Protein AF-A0A536CVQ0-F1 (afdb_monomer_lite)

Foldseek 3Di:
DDDDDDDDDDDDDDDDDDDDDDDPDDDPPDDDDDDDDDDDDDDDDDDDDDDDDDDDDDPPDDDDDPPDPPDPPPPPPPPPPVVVVVVVVVVVVVVVVLVVLLVVLVVLLVVLLVVLVVVLVVQLVVCVVVPVLVVCVVLVVVVVCVVVVPPDGPSNVVSVVSSVLSSLVSNLVSCVSSVVVVVNVVSVVVNQLVVLLVVLVVLLSVLQVVLVVQLVVQLVVCVVPDPPSNVVSVVSSCVSNVVSNLVSVCSSVPPNVVSVVVVCVVVVVVCVVVCCCCVVVCVVVVVVVVVVVVVVVVPPPDPPDDPDPDPVVVPPPPDPPPPPDDDDDDDDDD

pLDDT: mean 75.2, std 21.82, range [30.84, 97.75]

Sequence (334 aa):
MRVEGENERSHWCSSHSRRTRTTAQRSCRTRNRVTTVAQSFVFRPNRRHPWSGRCCARSASHQPGMSGIGGIRMAPITDLPAALLTGLAAGIAALLSAIPVILGALIVLVLGWIITGALAGLVRRGLRAIKVDAMAERVGVTGFLRRAQIKTDTSGLVAGVVKWYLRLIVILMAADTVHLTTVSTIVNQVLAFIPSLIVAVLILGAFSWLASRARALVTGALEPSMPNASTIGFLAYAATLGFGVIAAATQIGVATAIIDILFTGIVAGLALAFGLAFGLGGREEAAQIWRNMRSSVAAMPARPAAPAPSQAEHFLNGRPVERTEEPGRILRRA

Secondary structure (DSSP, 8-state):
-------------------------------------------------------------------------------HHHHHHHHHHHHHHHHHHHHHHHHHHHHHHHHHHHHHHHHHHHHHHHHHHTTHHHHHHHTTHHHHHHHTT--S-HHHHHHHHHHHHHHHHHHHHHHHHTT-HHHHHHHHHHHHHHHHHHHHHHHHHHHHHHHHHHHHHHHHHHTTT-TTHHHHHHHHHHHHHHHHHHHHHHHH-SSHHHHHHHHHHHHHHHHHHHHHHHHHHTHHHHHHHHHHHHHHHHTSPPPP------TTHHHH------------------

Radius of gyration: 45.93 Å; chains: 1; bounding box: 101×119×135 Å

Structure (mmCIF, N/CA/C/O backbone):
data_AF-A0A536CVQ0-F1
#
_entry.id   AF-A0A536CVQ0-F1
#
loop_
_atom_site.group_PDB
_atom_site.id
_atom_site.type_symbol
_atom_site.label_atom_id
_atom_site.label_alt_id
_atom_site.label_comp_id
_atom_site.label_asym_id
_atom_site.label_entity_id
_atom_site.label_seq_id
_atom_site.pdbx_PDB_ins_code
_atom_site.Cartn_x
_atom_site.Cartn_y
_atom_site.Cartn_z
_atom_site.occupancy
_atom_site.B_iso_or_equiv
_atom_site.auth_seq_id
_atom_site.auth_comp_id
_atom_site.auth_asym_id
_atom_site.auth_atom_id
_atom_site.pdbx_PDB_model_num
ATOM 1 N N . MET A 1 1 ? 44.302 54.393 42.934 1.00 40.66 1 MET A N 1
ATOM 2 C CA . MET A 1 1 ? 44.110 53.377 43.990 1.00 40.66 1 MET A CA 1
ATOM 3 C C . MET A 1 1 ? 44.448 52.022 43.406 1.00 40.66 1 MET A C 1
ATOM 5 O O . MET A 1 1 ? 44.110 51.760 42.262 1.00 40.66 1 MET A O 1
ATOM 9 N N . ARG A 1 2 ? 45.227 51.264 44.166 1.00 36.47 2 ARG A N 1
ATOM 10 C CA . ARG A 1 2 ? 46.039 50.107 43.792 1.00 36.47 2 ARG A CA 1
ATOM 11 C C . ARG A 1 2 ? 45.371 48.840 44.322 1.00 36.47 2 ARG A C 1
ATOM 13 O O . ARG A 1 2 ? 45.014 48.849 45.492 1.00 36.47 2 ARG A O 1
ATOM 20 N N . VAL A 1 3 ? 45.252 47.807 43.490 1.00 41.53 3 VAL A N 1
ATOM 21 C CA . VAL A 1 3 ? 45.145 46.378 43.857 1.00 41.53 3 VAL A CA 1
ATOM 22 C C . VAL A 1 3 ? 45.710 45.637 42.630 1.00 41.53 3 VAL A C 1
ATOM 24 O O . VAL A 1 3 ? 45.123 45.742 41.559 1.00 41.53 3 VAL A O 1
ATOM 27 N N . GLU A 1 4 ? 46.986 45.244 42.564 1.00 37.72 4 GLU A N 1
ATOM 28 C CA . GLU A 1 4 ? 47.714 44.166 43.269 1.00 37.72 4 GLU A CA 1
ATOM 29 C C . GLU A 1 4 ? 47.156 42.756 42.972 1.00 37.72 4 GLU A C 1
ATOM 31 O O . GLU A 1 4 ? 45.989 42.487 43.234 1.00 37.72 4 GLU A O 1
ATOM 36 N N . GLY A 1 5 ? 48.006 41.860 42.450 1.00 34.84 5 GLY A N 1
ATOM 37 C CA . GLY A 1 5 ? 47.740 40.418 42.320 1.00 34.84 5 GLY A CA 1
ATOM 38 C C . GLY A 1 5 ? 48.148 39.838 40.959 1.00 34.84 5 GLY A C 1
ATOM 39 O O . GLY A 1 5 ? 47.309 39.706 40.077 1.00 34.84 5 GLY A O 1
ATOM 40 N N . GLU A 1 6 ? 49.451 39.675 40.704 1.00 39.59 6 GLU A N 1
ATOM 41 C CA . GLU A 1 6 ? 50.149 38.362 40.701 1.00 39.59 6 GLU A CA 1
ATOM 42 C C . GLU A 1 6 ? 50.205 37.778 39.265 1.00 39.59 6 GLU A C 1
ATOM 44 O O . GLU A 1 6 ? 49.198 37.366 38.702 1.00 39.59 6 GLU A O 1
ATOM 49 N N . ASN A 1 7 ? 51.293 37.927 38.493 1.00 35.78 7 ASN A N 1
ATOM 50 C CA . ASN A 1 7 ? 52.617 37.294 38.652 1.00 35.78 7 ASN A CA 1
ATOM 51 C C . ASN A 1 7 ? 52.457 35.767 38.862 1.00 35.78 7 ASN A C 1
ATOM 53 O O . ASN A 1 7 ? 51.754 35.331 39.747 1.00 35.78 7 ASN A O 1
ATOM 57 N N . GLU A 1 8 ? 53.026 34.824 38.128 1.00 39.94 8 GLU A N 1
ATOM 58 C CA . GLU A 1 8 ? 54.124 34.809 37.188 1.00 39.94 8 GLU A CA 1
ATOM 59 C C . GLU A 1 8 ? 54.166 33.394 36.584 1.00 39.94 8 GLU A C 1
ATOM 61 O O . GLU A 1 8 ? 53.727 32.431 37.216 1.00 39.94 8 GLU A O 1
ATOM 66 N N . ARG A 1 9 ? 54.837 33.295 35.435 1.00 35.09 9 ARG A N 1
ATOM 67 C CA . ARG A 1 9 ? 55.373 32.108 34.741 1.00 35.09 9 ARG A CA 1
ATOM 68 C C . ARG A 1 9 ? 54.577 31.637 33.524 1.00 35.09 9 ARG A C 1
ATOM 70 O O . ARG A 1 9 ? 53.578 30.941 33.640 1.00 35.09 9 ARG A O 1
ATOM 77 N N . SER A 1 10 ? 54.884 32.138 32.322 1.00 39.31 10 SER A N 1
ATOM 78 C CA . SER A 1 10 ? 56.108 31.898 31.514 1.00 39.31 10 SER A CA 1
ATOM 79 C C . SER A 1 10 ? 56.201 30.416 31.105 1.00 39.31 10 SER A C 1
ATOM 81 O O . SER A 1 10 ? 56.156 29.530 31.941 1.00 39.31 10 SER A O 1
ATOM 83 N N . HIS A 1 11 ? 56.244 30.035 29.828 1.00 37.19 11 HIS A N 1
ATOM 84 C CA . HIS A 1 11 ? 57.069 30.559 28.749 1.00 37.19 11 HIS A CA 1
ATOM 85 C C . HIS A 1 11 ? 56.455 30.277 27.358 1.00 37.19 11 HIS A C 1
ATOM 87 O O . HIS A 1 11 ? 55.950 29.184 27.139 1.00 37.19 11 HIS A O 1
ATOM 93 N N . TRP A 1 12 ? 56.591 31.268 26.457 1.00 31.78 12 TRP A N 1
ATOM 94 C CA . TRP A 1 12 ? 57.067 31.204 25.054 1.00 31.78 12 TRP A CA 1
ATOM 95 C C . TRP A 1 12 ? 56.427 30.182 24.079 1.00 31.78 12 TRP A C 1
ATOM 97 O O . TRP A 1 12 ? 56.270 29.016 24.385 1.00 31.78 12 TRP A O 1
ATOM 107 N N . CYS A 1 13 ? 56.117 30.480 22.815 1.00 30.84 13 CYS A N 1
ATOM 108 C CA . CYS A 1 13 ? 56.499 31.580 21.941 1.00 30.84 13 CYS A CA 1
ATOM 109 C C . CYS A 1 13 ? 55.471 31.715 20.803 1.00 30.84 13 CYS A C 1
ATOM 111 O O . CYS A 1 13 ? 54.890 30.740 20.330 1.00 30.84 13 CYS A O 1
ATOM 113 N N . SER A 1 14 ? 55.316 32.956 20.364 1.00 36.38 14 SER A N 1
ATOM 114 C CA . SER A 1 14 ? 54.641 33.463 19.173 1.00 36.38 14 SER A CA 1
ATOM 115 C C . SER A 1 14 ? 54.744 32.607 17.902 1.00 36.38 14 SER A C 1
ATOM 117 O O . SER A 1 14 ? 55.820 32.135 17.547 1.00 36.38 14 SER A O 1
ATOM 119 N N . SER A 1 15 ? 53.703 32.617 17.070 1.00 38.22 15 SER A N 1
ATOM 120 C CA . SER A 1 15 ? 53.643 33.537 15.916 1.00 38.22 15 SER A CA 1
ATOM 121 C C . SER A 1 15 ? 52.593 33.112 14.884 1.00 38.22 15 SER A C 1
ATOM 123 O O . SER A 1 15 ? 52.270 31.946 14.685 1.00 38.22 15 SER A O 1
ATOM 125 N N . HIS A 1 16 ? 52.029 34.139 14.259 1.00 39.12 16 HIS A N 1
ATOM 126 C CA . HIS A 1 16 ? 51.116 34.122 13.127 1.00 39.12 16 HIS A CA 1
ATOM 127 C C . HIS A 1 16 ? 51.462 33.109 12.020 1.00 39.12 16 HIS A C 1
ATOM 129 O O . HIS A 1 16 ? 52.569 33.106 11.498 1.00 39.12 16 HIS A O 1
ATOM 135 N N . SER A 1 17 ? 50.449 32.436 11.475 1.00 36.94 17 SER A N 1
ATOM 136 C CA . SER A 1 17 ? 49.963 32.777 10.127 1.00 36.94 17 SER A CA 1
ATOM 137 C C . SER A 1 17 ? 48.721 31.965 9.757 1.00 36.94 17 SER A C 1
ATOM 139 O O . SER A 1 17 ? 48.639 30.751 9.921 1.00 36.94 17 SER A O 1
ATOM 141 N N . ARG A 1 18 ? 47.720 32.672 9.232 1.00 43.72 18 ARG A N 1
ATOM 142 C CA . ARG A 1 18 ? 46.596 32.073 8.516 1.00 43.72 18 ARG A CA 1
ATOM 143 C C . ARG A 1 18 ? 47.121 31.511 7.197 1.00 43.72 18 ARG A C 1
ATOM 145 O O . ARG A 1 18 ? 47.667 32.279 6.409 1.00 43.72 18 ARG A O 1
ATOM 152 N N . ARG A 1 19 ? 46.832 30.245 6.895 1.00 38.50 19 ARG A N 1
ATOM 153 C CA . ARG A 1 19 ? 46.416 29.817 5.549 1.00 38.50 19 ARG A CA 1
ATOM 154 C C . ARG A 1 19 ? 45.769 28.434 5.594 1.00 38.50 19 ARG A C 1
ATOM 156 O O . ARG A 1 19 ? 46.373 27.433 5.950 1.00 38.50 19 ARG A O 1
ATOM 163 N N . THR A 1 20 ? 44.491 28.461 5.247 1.00 43.19 20 THR A N 1
ATOM 164 C CA . THR A 1 20 ? 43.702 27.429 4.578 1.00 43.19 20 THR A CA 1
ATOM 165 C C . THR A 1 20 ? 44.504 26.279 3.953 1.00 43.19 20 THR A C 1
ATOM 167 O O . THR A 1 20 ? 45.335 26.517 3.081 1.00 43.19 20 THR A O 1
ATOM 170 N N . ARG A 1 21 ? 44.154 25.029 4.295 1.00 37.62 21 ARG A N 1
ATOM 171 C CA . ARG A 1 21 ? 43.683 24.004 3.337 1.00 37.62 21 ARG A CA 1
ATOM 172 C C . ARG A 1 21 ? 43.479 22.626 3.987 1.00 37.62 21 ARG A C 1
ATOM 174 O O . ARG A 1 21 ? 44.407 21.996 4.472 1.00 37.62 21 ARG A O 1
ATOM 181 N N . THR A 1 22 ? 42.223 22.188 3.898 1.00 39.47 22 THR A N 1
ATOM 182 C CA . THR A 1 22 ? 41.766 20.839 3.520 1.00 39.47 22 THR A CA 1
ATOM 183 C C . THR A 1 22 ? 42.288 19.633 4.300 1.00 39.47 22 THR A C 1
ATOM 185 O O . THR A 1 22 ? 43.325 19.043 4.011 1.00 39.47 22 THR A O 1
ATOM 188 N N . THR A 1 23 ? 41.414 19.208 5.202 1.00 39.47 23 THR A N 1
ATOM 189 C CA . THR A 1 23 ? 41.188 17.869 5.740 1.00 39.47 23 THR A CA 1
ATOM 190 C C . THR A 1 23 ? 41.368 16.770 4.680 1.00 39.47 23 THR A C 1
ATOM 192 O O . THR A 1 23 ? 40.516 16.573 3.817 1.00 39.47 23 THR A O 1
ATOM 195 N N . ALA A 1 24 ? 42.459 16.008 4.764 1.00 36.59 24 ALA A N 1
ATOM 196 C CA . ALA A 1 24 ? 42.577 14.712 4.100 1.00 36.59 24 ALA A CA 1
ATOM 197 C C . ALA A 1 24 ? 41.901 13.653 4.984 1.00 36.59 24 ALA A C 1
ATOM 199 O O . ALA A 1 24 ? 42.507 13.062 5.880 1.00 36.59 24 ALA A O 1
ATOM 200 N N . GLN A 1 25 ? 40.605 13.464 4.752 1.00 44.00 25 GLN A N 1
ATOM 201 C CA . GLN A 1 25 ? 39.784 12.423 5.356 1.00 44.00 25 GLN A CA 1
ATOM 202 C C . GLN A 1 25 ? 40.247 11.063 4.808 1.00 44.00 25 GLN A C 1
ATOM 204 O O . GLN A 1 25 ? 40.010 10.719 3.651 1.00 44.00 25 GLN A O 1
ATOM 209 N N . ARG A 1 26 ? 40.962 10.286 5.630 1.00 34.94 26 ARG A N 1
ATOM 210 C CA . ARG A 1 26 ? 41.291 8.889 5.325 1.00 34.94 26 ARG A CA 1
ATOM 211 C C . ARG A 1 26 ? 39.995 8.081 5.292 1.00 34.94 26 ARG A C 1
ATOM 213 O O . ARG A 1 26 ? 39.379 7.851 6.328 1.00 34.94 26 ARG A O 1
ATOM 220 N N . SER A 1 27 ? 39.596 7.640 4.102 1.00 36.62 27 SER A N 1
ATOM 221 C CA . SER A 1 27 ? 38.510 6.683 3.918 1.00 36.62 27 SER A CA 1
ATOM 222 C C . SER A 1 27 ? 38.937 5.308 4.445 1.00 36.62 27 SER A C 1
ATOM 224 O O . SER A 1 27 ? 39.782 4.637 3.845 1.00 36.62 27 SER A O 1
ATOM 226 N N . CYS A 1 28 ? 38.331 4.857 5.541 1.00 32.28 28 CYS A N 1
ATOM 227 C CA . CYS A 1 28 ? 38.267 3.435 5.862 1.00 32.28 28 CYS A CA 1
ATOM 228 C C . CYS A 1 28 ? 37.327 2.767 4.855 1.00 32.28 28 CYS A C 1
ATOM 230 O O . CYS A 1 28 ? 36.107 2.839 4.966 1.00 32.28 28 CYS A O 1
ATOM 232 N N . ARG A 1 29 ? 37.917 2.144 3.834 1.00 35.28 29 ARG A N 1
ATOM 233 C CA . ARG A 1 29 ? 37.228 1.280 2.877 1.00 35.28 29 ARG A CA 1
ATOM 234 C C . ARG A 1 29 ? 36.946 -0.056 3.561 1.00 35.28 29 ARG A C 1
ATOM 236 O O . ARG A 1 29 ? 37.814 -0.926 3.608 1.00 35.28 29 ARG A O 1
ATOM 243 N N . THR A 1 30 ? 35.748 -0.214 4.113 1.00 36.91 30 THR A N 1
ATOM 244 C CA . THR A 1 30 ? 35.260 -1.492 4.640 1.00 36.91 30 THR A CA 1
ATOM 245 C C . THR A 1 30 ? 35.082 -2.463 3.475 1.00 36.91 30 THR A C 1
ATOM 247 O O . THR A 1 30 ? 34.296 -2.243 2.554 1.00 36.91 30 THR A O 1
ATOM 250 N N . ARG A 1 31 ? 35.884 -3.525 3.483 1.00 38.28 31 ARG A N 1
ATOM 251 C CA . ARG A 1 31 ? 35.867 -4.606 2.500 1.00 38.28 31 ARG A CA 1
ATOM 252 C C . ARG A 1 31 ? 34.753 -5.575 2.899 1.00 38.28 31 ARG A C 1
ATOM 254 O O . ARG A 1 31 ? 34.941 -6.364 3.817 1.00 38.28 31 ARG A O 1
ATOM 261 N N . ASN A 1 32 ? 33.605 -5.505 2.228 1.00 34.75 32 ASN A N 1
ATOM 262 C CA . ASN A 1 32 ? 32.556 -6.513 2.369 1.00 34.75 32 ASN A CA 1
ATOM 263 C C . ASN A 1 32 ? 33.057 -7.822 1.747 1.00 34.75 32 ASN A C 1
ATOM 265 O O . ASN A 1 32 ? 33.266 -7.900 0.535 1.00 34.75 32 ASN A O 1
ATOM 269 N N . ARG A 1 33 ? 33.285 -8.838 2.584 1.00 35.28 33 ARG A N 1
ATOM 270 C CA . ARG A 1 33 ? 33.479 -10.221 2.151 1.00 35.28 33 ARG A CA 1
ATOM 271 C C . ARG A 1 33 ? 32.255 -11.008 2.593 1.00 35.28 33 ARG A C 1
ATOM 273 O O . ARG A 1 33 ? 31.985 -11.139 3.780 1.00 35.28 33 ARG A O 1
ATOM 280 N N . VAL A 1 34 ? 31.522 -11.482 1.597 1.00 41.94 34 VAL A N 1
ATOM 281 C CA . VAL A 1 34 ? 30.487 -12.501 1.721 1.00 41.94 34 VAL A CA 1
ATOM 282 C C . VAL A 1 34 ? 31.168 -13.805 2.127 1.00 41.94 34 VAL A C 1
ATOM 284 O O . VAL A 1 34 ? 32.060 -14.261 1.416 1.00 41.94 34 VAL A O 1
ATOM 287 N N . THR A 1 35 ? 30.734 -14.406 3.232 1.00 38.28 35 THR A N 1
ATOM 288 C CA . THR A 1 35 ? 30.868 -15.849 3.465 1.00 38.28 35 THR A CA 1
ATOM 289 C C . THR A 1 35 ? 29.722 -16.325 4.346 1.00 38.28 35 THR A C 1
ATOM 291 O O . THR A 1 35 ? 29.475 -15.797 5.426 1.00 38.28 35 THR A O 1
ATOM 294 N N . THR A 1 36 ? 29.020 -17.311 3.808 1.00 36.16 36 THR A N 1
ATOM 295 C CA . THR A 1 36 ? 27.967 -18.138 4.390 1.00 36.16 36 THR A CA 1
ATOM 296 C C . THR A 1 36 ? 28.491 -18.997 5.554 1.00 36.16 36 THR A C 1
ATOM 298 O O . THR A 1 36 ? 29.679 -19.301 5.603 1.00 36.16 36 THR A O 1
ATOM 301 N N . VAL A 1 37 ? 27.542 -19.483 6.370 1.00 40.59 37 VAL A N 1
ATOM 302 C CA . VAL A 1 37 ? 27.563 -20.660 7.277 1.00 40.59 37 VAL A CA 1
ATOM 303 C C . VAL A 1 37 ? 27.593 -20.352 8.788 1.00 40.59 37 VAL A C 1
ATOM 305 O O . VAL A 1 37 ? 28.630 -20.113 9.384 1.00 40.59 37 VAL A O 1
ATOM 308 N N . ALA A 1 38 ? 26.380 -20.407 9.354 1.00 35.66 38 ALA A N 1
ATOM 309 C CA . ALA A 1 38 ? 25.913 -21.235 10.475 1.00 35.66 38 ALA A CA 1
ATOM 310 C C . ALA A 1 38 ? 26.593 -21.235 11.868 1.00 35.66 38 ALA A C 1
ATOM 312 O O . ALA A 1 38 ? 27.799 -21.364 12.019 1.00 35.66 38 ALA A O 1
ATOM 313 N N . GLN A 1 39 ? 25.685 -21.320 12.854 1.00 37.84 39 GLN A N 1
ATOM 314 C CA . GLN A 1 39 ? 25.780 -21.952 14.180 1.00 37.84 39 GLN A CA 1
ATOM 315 C C . GLN A 1 39 ? 26.269 -21.131 15.394 1.00 37.84 39 GLN A C 1
ATOM 317 O O . GLN A 1 39 ? 27.451 -20.915 15.605 1.00 37.84 39 GLN A O 1
ATOM 322 N N . SER A 1 40 ? 25.272 -20.835 16.244 1.00 36.78 40 SER A N 1
ATOM 323 C CA . SER A 1 40 ? 25.191 -21.199 17.673 1.00 36.78 40 SER A CA 1
ATOM 324 C C . SER A 1 40 ? 26.104 -20.523 18.713 1.00 36.78 40 SER A C 1
ATOM 326 O O . SER A 1 40 ? 27.275 -20.270 18.488 1.00 36.78 40 SER A O 1
ATOM 328 N N . PHE A 1 41 ? 25.539 -20.396 19.924 1.00 35.41 41 PHE A N 1
ATOM 329 C CA . PHE A 1 41 ? 26.177 -20.139 21.232 1.00 35.41 41 PHE A CA 1
ATOM 330 C C . PHE A 1 41 ? 26.442 -18.685 21.684 1.00 35.41 41 PHE A C 1
ATOM 332 O O . PHE A 1 41 ? 27.501 -18.102 21.509 1.00 35.41 41 PHE A O 1
ATOM 339 N N . VAL A 1 42 ? 25.421 -18.115 22.334 1.00 40.19 42 VAL A N 1
ATOM 340 C CA . VAL A 1 42 ? 25.350 -17.804 23.782 1.00 40.19 42 VAL A CA 1
ATOM 341 C C . VAL A 1 42 ? 26.675 -17.612 24.570 1.00 40.19 42 VAL A C 1
ATOM 343 O O . VAL A 1 42 ? 27.514 -18.501 24.618 1.00 40.19 42 VAL A O 1
ATOM 346 N N . PHE A 1 43 ? 26.688 -16.521 25.360 1.00 31.62 43 PHE A N 1
ATOM 347 C CA . PHE A 1 43 ? 27.336 -16.291 26.678 1.00 31.62 43 PHE A CA 1
ATOM 348 C C . PHE A 1 43 ? 28.540 -15.320 26.805 1.00 31.62 43 PHE A C 1
ATOM 350 O O . PHE A 1 43 ? 29.692 -15.678 26.619 1.00 31.62 43 PHE A O 1
ATOM 357 N N . ARG A 1 44 ? 28.185 -14.121 27.308 1.00 32.69 44 ARG A N 1
ATOM 358 C CA . ARG A 1 44 ? 28.817 -13.225 28.311 1.00 32.69 44 ARG A CA 1
ATOM 359 C C . ARG A 1 44 ? 30.258 -12.664 28.170 1.00 32.69 44 ARG A C 1
ATOM 361 O O . ARG A 1 44 ? 31.132 -13.272 27.571 1.00 32.69 44 ARG A O 1
ATOM 368 N N . PRO A 1 45 ? 30.505 -11.472 28.772 1.00 54.66 45 PRO A N 1
ATOM 369 C CA . PRO A 1 45 ? 31.664 -10.624 28.498 1.00 54.66 45 PRO A CA 1
ATOM 370 C C . PRO A 1 45 ? 32.762 -10.679 29.580 1.00 54.66 45 PRO A C 1
ATOM 372 O O . PRO A 1 45 ? 32.569 -11.221 30.666 1.00 54.66 45 PRO A O 1
ATOM 375 N N . ASN A 1 46 ? 33.834 -9.930 29.294 1.00 41.91 46 ASN A N 1
ATOM 376 C CA . ASN A 1 46 ? 34.832 -9.362 30.209 1.00 41.91 46 ASN A CA 1
ATOM 377 C C . ASN A 1 46 ? 36.003 -10.268 30.623 1.00 41.91 46 ASN A C 1
ATOM 379 O O . ASN A 1 46 ? 35.871 -11.092 31.519 1.00 41.91 46 ASN A O 1
ATOM 383 N N . ARG A 1 47 ? 37.194 -9.969 30.082 1.00 39.12 47 ARG A N 1
ATOM 384 C CA . ARG A 1 47 ? 38.454 -9.934 30.843 1.00 39.12 47 ARG A CA 1
ATOM 385 C C . ARG A 1 47 ? 39.470 -9.028 30.143 1.00 39.12 47 ARG A C 1
ATOM 387 O O . ARG A 1 47 ? 39.928 -9.308 29.041 1.00 39.12 47 ARG A O 1
ATOM 394 N N . ARG A 1 48 ? 39.818 -7.935 30.823 1.00 44.22 48 ARG A N 1
ATOM 395 C CA . ARG A 1 48 ? 41.076 -7.199 30.643 1.00 44.22 48 ARG A CA 1
ATOM 396 C C . ARG A 1 48 ? 42.230 -8.137 30.980 1.00 44.22 48 ARG A C 1
ATOM 398 O O . ARG A 1 48 ? 42.131 -8.718 32.045 1.00 44.22 48 ARG A O 1
ATOM 405 N N . HIS A 1 49 ? 43.309 -8.173 30.198 1.00 44.84 49 HIS A N 1
ATOM 406 C CA . HIS A 1 49 ? 44.690 -8.216 30.709 1.00 44.84 49 HIS A CA 1
ATOM 407 C C . HIS A 1 49 ? 45.673 -7.663 29.648 1.00 44.84 49 HIS A C 1
ATOM 409 O O . HIS A 1 49 ? 45.417 -7.818 28.454 1.00 44.84 49 HIS A O 1
ATOM 415 N N . PRO A 1 50 ? 46.753 -6.977 30.077 1.00 60.56 50 PRO A N 1
ATOM 416 C CA . PRO A 1 50 ? 47.813 -6.429 29.226 1.00 60.56 50 PRO A CA 1
ATOM 417 C C . PRO A 1 50 ? 48.961 -7.449 29.051 1.00 60.56 50 PRO A C 1
ATOM 419 O O . PRO A 1 50 ? 48.802 -8.591 29.464 1.00 60.56 50 PRO A O 1
ATOM 422 N N . TRP A 1 51 ? 50.111 -7.000 28.521 1.00 35.81 51 TRP A N 1
ATOM 423 C CA . TRP A 1 51 ? 51.371 -7.724 28.222 1.00 35.81 51 TRP A CA 1
ATOM 424 C C . TRP A 1 51 ? 51.474 -8.179 26.758 1.00 35.81 51 TRP A C 1
ATOM 426 O O . TRP A 1 51 ? 50.798 -9.088 26.305 1.00 35.81 51 TRP A O 1
ATOM 436 N N . SER A 1 52 ? 52.118 -7.384 25.902 1.00 41.66 52 SER A N 1
ATOM 437 C CA . SER A 1 52 ? 53.574 -7.240 25.715 1.00 41.66 52 SER A CA 1
ATOM 438 C C . SER A 1 52 ? 54.131 -8.249 24.714 1.00 41.66 52 SER A C 1
ATOM 440 O O . SER A 1 52 ? 54.081 -9.452 24.940 1.00 41.66 52 SER A O 1
ATOM 442 N N . GLY A 1 53 ? 54.822 -7.721 23.706 1.00 38.88 53 GLY A N 1
ATOM 443 C CA . GLY A 1 53 ? 56.068 -8.335 23.266 1.00 38.88 53 GLY A CA 1
ATOM 444 C C . GLY A 1 53 ? 56.006 -9.236 22.039 1.00 38.88 53 GLY A C 1
ATOM 445 O O . GLY A 1 53 ? 55.934 -10.450 22.160 1.00 38.88 53 GLY A O 1
ATOM 446 N N . ARG A 1 54 ? 56.326 -8.589 20.913 1.00 44.94 54 ARG A N 1
ATOM 447 C CA . ARG A 1 54 ? 57.190 -9.064 19.818 1.00 44.94 54 ARG A CA 1
ATOM 448 C C . ARG A 1 54 ? 56.536 -9.668 18.570 1.00 44.94 54 ARG A C 1
ATOM 450 O O . ARG A 1 54 ? 55.606 -10.458 18.608 1.00 44.94 54 ARG A O 1
ATOM 457 N N . CYS A 1 55 ? 57.202 -9.297 17.473 1.00 36.53 55 CYS A N 1
ATOM 458 C CA . CYS A 1 55 ? 57.245 -9.924 16.158 1.00 36.53 55 CYS A CA 1
ATOM 459 C C . CYS A 1 55 ? 56.102 -9.609 15.187 1.00 36.53 55 CYS A C 1
ATOM 461 O O . CYS A 1 55 ? 55.226 -10.422 14.932 1.00 36.53 55 CYS A O 1
ATOM 463 N N . CYS A 1 56 ? 56.247 -8.485 14.483 1.00 39.06 56 CYS A N 1
ATOM 464 C CA . CYS A 1 56 ? 56.398 -8.578 13.031 1.00 39.06 56 CYS A CA 1
ATOM 465 C C . CYS A 1 56 ? 57.441 -7.562 12.570 1.00 39.06 56 CYS A C 1
ATOM 467 O O . CYS A 1 56 ? 57.261 -6.348 12.678 1.00 39.06 56 CYS A O 1
ATOM 469 N N . ALA A 1 57 ? 58.565 -8.113 12.116 1.00 44.31 57 ALA A N 1
ATOM 470 C CA . ALA A 1 57 ? 59.651 -7.413 11.472 1.00 44.31 57 ALA A CA 1
ATOM 471 C C . ALA A 1 57 ? 59.097 -6.564 10.324 1.00 44.31 57 ALA A C 1
ATOM 473 O O . ALA A 1 57 ? 58.527 -7.063 9.355 1.00 44.31 57 ALA A O 1
ATOM 474 N N . ARG A 1 58 ? 59.256 -5.251 10.467 1.00 41.09 58 ARG A N 1
ATOM 475 C CA . ARG A 1 58 ? 59.046 -4.286 9.401 1.00 41.09 58 ARG A CA 1
ATOM 476 C C . ARG A 1 58 ? 60.188 -4.492 8.411 1.00 41.09 58 ARG A C 1
ATOM 478 O O . ARG A 1 58 ? 61.308 -4.071 8.680 1.00 41.09 58 ARG A O 1
ATOM 485 N N . SER A 1 59 ? 59.910 -5.173 7.302 1.00 46.19 59 SER A N 1
ATOM 486 C CA . SER A 1 59 ? 60.826 -5.255 6.169 1.00 46.19 59 SER A CA 1
ATOM 487 C C . SER A 1 59 ? 61.132 -3.833 5.708 1.00 46.19 59 SER A C 1
ATOM 489 O O . SER A 1 59 ? 60.280 -3.141 5.145 1.00 46.19 59 SER A O 1
ATOM 491 N N . ALA A 1 60 ? 62.344 -3.384 6.005 1.00 44.91 60 ALA A N 1
ATOM 492 C CA . ALA A 1 60 ? 62.919 -2.176 5.458 1.00 44.91 60 ALA A CA 1
ATOM 493 C C . ALA A 1 60 ? 63.191 -2.411 3.967 1.00 44.91 60 ALA A C 1
ATOM 495 O O . ALA A 1 60 ? 64.283 -2.810 3.578 1.00 44.91 60 ALA A O 1
ATOM 496 N N . SER A 1 61 ? 62.190 -2.181 3.118 1.00 49.62 61 SER A N 1
ATOM 497 C CA . SER A 1 61 ? 62.453 -1.881 1.715 1.00 49.62 61 SER A CA 1
ATOM 498 C C . SER A 1 61 ? 62.909 -0.427 1.650 1.00 49.62 61 SER A C 1
ATOM 500 O O . SER A 1 61 ? 62.108 0.493 1.831 1.00 49.62 61 SER A O 1
ATOM 502 N N . HIS A 1 62 ? 64.210 -0.247 1.441 1.00 39.25 62 HIS A N 1
ATOM 503 C CA . HIS A 1 62 ? 64.816 0.949 0.866 1.00 39.25 62 HIS A CA 1
ATOM 504 C C . HIS A 1 62 ? 63.874 1.564 -0.188 1.00 39.25 62 HIS A C 1
ATOM 506 O O . HIS A 1 62 ? 63.666 0.980 -1.249 1.00 39.25 62 HIS A O 1
ATOM 512 N N . GLN A 1 63 ? 63.287 2.724 0.105 1.00 46.53 63 GLN A N 1
ATOM 513 C CA . GLN A 1 63 ? 62.780 3.615 -0.933 1.00 46.53 63 GLN A CA 1
ATOM 514 C C . GLN A 1 63 ? 63.853 4.686 -1.128 1.00 46.53 63 GLN A C 1
ATOM 516 O O . GLN A 1 63 ? 64.061 5.482 -0.208 1.00 46.53 63 GLN A O 1
ATOM 521 N N . PRO A 1 64 ? 64.577 4.710 -2.261 1.00 45.22 64 PRO A N 1
ATOM 522 C CA . PRO A 1 64 ? 65.397 5.864 -2.579 1.00 45.22 64 PRO A CA 1
ATOM 523 C C . PRO A 1 64 ? 64.456 7.060 -2.739 1.00 45.22 64 PRO A C 1
ATOM 525 O O . PRO A 1 64 ? 63.382 6.951 -3.334 1.00 45.22 64 PRO A O 1
ATOM 528 N N . GLY A 1 65 ? 64.835 8.179 -2.128 1.00 43.38 65 GLY A N 1
ATOM 529 C CA . GLY A 1 65 ? 64.015 9.376 -2.056 1.00 43.38 65 GLY A CA 1
ATOM 530 C C . GLY A 1 65 ? 63.511 9.817 -3.426 1.00 43.38 65 GLY A C 1
ATOM 531 O O . GLY A 1 65 ? 64.277 10.279 -4.264 1.00 43.38 65 GLY A O 1
ATOM 532 N N . MET A 1 66 ? 62.194 9.769 -3.611 1.00 43.94 66 MET A N 1
ATOM 533 C CA . MET A 1 66 ? 61.509 10.635 -4.563 1.00 43.94 66 MET A CA 1
ATOM 534 C C . MET A 1 66 ? 61.216 11.964 -3.863 1.00 43.94 66 MET A C 1
ATOM 536 O O . MET A 1 66 ? 60.074 12.303 -3.559 1.00 43.94 66 MET A O 1
ATOM 540 N N . SER A 1 67 ? 62.280 12.731 -3.604 1.00 49.81 67 SER A N 1
ATOM 541 C CA . SER A 1 67 ? 62.183 14.187 -3.476 1.00 49.81 67 SER A CA 1
ATOM 542 C C . SER A 1 67 ? 61.867 14.738 -4.859 1.00 49.81 67 SER A C 1
ATOM 544 O O . SER A 1 67 ? 62.731 15.155 -5.620 1.00 49.81 67 SER A O 1
ATOM 546 N N . GLY A 1 68 ? 60.594 14.646 -5.198 1.00 48.91 68 GLY A N 1
ATOM 547 C CA . GLY A 1 68 ? 60.028 15.113 -6.440 1.00 48.91 68 GLY A CA 1
ATOM 548 C C . GLY A 1 68 ? 58.545 15.262 -6.206 1.00 48.91 68 GLY A C 1
ATOM 549 O O . GLY A 1 68 ? 57.761 14.406 -6.605 1.00 48.91 68 GLY A O 1
ATOM 550 N N . ILE A 1 69 ? 58.152 16.362 -5.560 1.00 55.59 69 ILE A N 1
ATOM 551 C CA . ILE A 1 69 ? 56.821 16.929 -5.769 1.00 55.59 69 ILE A CA 1
ATOM 552 C C . ILE A 1 69 ? 56.823 17.372 -7.236 1.00 55.59 69 ILE A C 1
ATOM 554 O O . ILE A 1 69 ? 57.067 18.530 -7.564 1.00 55.59 69 ILE A O 1
ATOM 558 N N . GLY A 1 70 ? 56.671 16.397 -8.134 1.00 52.09 70 GLY A N 1
ATOM 559 C CA . GLY A 1 70 ? 56.370 16.621 -9.528 1.00 52.09 70 GLY A CA 1
ATOM 560 C C . GLY A 1 70 ? 55.051 17.354 -9.511 1.00 52.09 70 GLY A C 1
ATOM 561 O O . GLY A 1 70 ? 54.016 16.761 -9.208 1.00 52.09 70 GLY A O 1
ATOM 562 N N . GLY A 1 71 ? 55.125 18.669 -9.720 1.00 50.28 71 GLY A N 1
ATOM 563 C CA . GLY A 1 71 ? 53.953 19.508 -9.849 1.00 50.28 71 GLY A CA 1
ATOM 564 C C . GLY A 1 71 ? 52.959 18.812 -10.763 1.00 50.28 71 GLY A C 1
ATOM 565 O O . GLY A 1 71 ? 53.357 18.144 -11.722 1.00 50.28 71 GLY A O 1
ATOM 566 N N . ILE A 1 72 ? 51.675 18.958 -10.448 1.00 55.81 72 ILE A N 1
ATOM 567 C CA . ILE A 1 72 ? 50.607 18.734 -11.414 1.00 55.81 72 ILE A CA 1
ATOM 568 C C . ILE A 1 72 ? 50.992 19.609 -12.605 1.00 55.81 72 ILE A C 1
ATOM 570 O O . ILE A 1 72 ? 50.756 20.816 -12.595 1.00 55.81 72 ILE A O 1
ATOM 574 N N . ARG A 1 73 ? 51.707 19.033 -13.577 1.00 52.00 73 ARG A N 1
ATOM 575 C CA . ARG A 1 73 ? 51.983 19.686 -14.840 1.00 52.00 73 ARG A CA 1
ATOM 576 C C . ARG A 1 73 ? 50.603 19.774 -15.451 1.00 52.00 73 ARG A C 1
ATOM 578 O O . ARG A 1 73 ? 50.089 18.786 -15.965 1.00 52.00 73 ARG A O 1
ATOM 585 N N . MET A 1 74 ? 49.968 20.929 -15.286 1.00 50.50 74 MET A N 1
ATOM 586 C CA . MET A 1 74 ? 48.930 21.368 -16.196 1.00 50.50 74 MET A CA 1
ATOM 587 C C . MET A 1 74 ? 49.610 21.320 -17.557 1.00 50.50 74 MET A C 1
ATOM 589 O O . MET A 1 74 ? 50.409 22.196 -17.884 1.00 50.50 74 MET A O 1
ATOM 593 N N . ALA A 1 75 ? 49.429 20.201 -18.265 1.00 59.47 75 ALA A N 1
ATOM 594 C CA . ALA A 1 75 ? 49.844 20.099 -19.644 1.00 59.47 75 ALA A CA 1
ATOM 595 C C . ALA A 1 75 ? 49.186 21.295 -20.337 1.00 59.47 75 ALA A C 1
ATOM 597 O O . ALA A 1 75 ? 47.979 21.500 -20.154 1.00 59.47 75 ALA A O 1
ATOM 598 N N . PRO A 1 76 ? 49.965 22.156 -21.006 1.00 61.38 76 PRO A N 1
ATOM 599 C CA . PRO A 1 76 ? 49.386 23.301 -21.672 1.00 61.38 76 PRO A CA 1
ATOM 600 C C . PRO A 1 76 ? 48.346 22.782 -22.671 1.00 61.38 76 PRO A C 1
ATOM 602 O O . PRO A 1 76 ? 48.543 21.742 -23.297 1.00 61.38 76 PRO A O 1
ATOM 605 N N . ILE A 1 77 ? 47.211 23.475 -22.771 1.00 54.38 77 ILE A N 1
ATOM 606 C CA . ILE A 1 77 ? 46.182 23.223 -23.785 1.00 54.38 77 ILE A CA 1
ATOM 607 C C . ILE A 1 77 ? 46.791 23.675 -25.120 1.00 54.38 77 ILE A C 1
ATOM 609 O O . ILE A 1 77 ? 46.491 24.756 -25.612 1.00 54.38 77 ILE A O 1
ATOM 613 N N . THR A 1 78 ? 47.755 22.923 -25.648 1.00 64.25 78 THR A N 1
ATOM 614 C CA . THR A 1 78 ? 48.458 23.275 -26.887 1.00 64.25 78 THR A CA 1
ATOM 615 C C . THR A 1 78 ? 47.638 22.918 -28.115 1.00 64.25 78 THR A C 1
ATOM 617 O O . THR A 1 78 ? 47.799 23.548 -29.153 1.00 64.25 78 THR A O 1
ATOM 620 N N . ASP A 1 79 ? 46.688 21.987 -27.982 1.00 77.69 79 ASP A N 1
ATOM 621 C CA . ASP A 1 79 ? 46.057 21.349 -29.133 1.00 77.69 79 ASP A CA 1
ATOM 622 C C . ASP A 1 79 ? 44.526 21.383 -29.036 1.00 77.69 79 ASP A C 1
ATOM 624 O O . ASP A 1 79 ? 43.852 20.358 -28.910 1.00 77.69 79 ASP A O 1
ATOM 628 N N . LEU A 1 80 ? 43.953 22.587 -29.147 1.00 84.75 80 LEU A N 1
ATOM 629 C CA . LEU A 1 80 ? 42.521 22.771 -29.406 1.00 84.75 80 LEU A CA 1
ATOM 630 C C . LEU A 1 80 ? 41.984 21.860 -30.539 1.00 84.75 80 LEU A C 1
ATOM 632 O O . LEU A 1 80 ? 40.922 21.263 -30.344 1.00 84.75 80 LEU A O 1
ATOM 636 N N . PRO A 1 81 ? 42.682 21.672 -31.685 1.00 86.88 81 PRO A N 1
ATOM 637 C CA . PRO A 1 81 ? 42.217 20.742 -32.717 1.00 86.88 81 PRO A CA 1
ATOM 638 C C . PRO A 1 81 ? 42.169 19.282 -32.247 1.00 86.88 81 PRO A C 1
ATOM 640 O O . PRO A 1 81 ? 41.220 18.574 -32.575 1.00 86.88 81 PRO A O 1
ATOM 643 N N . ALA A 1 82 ? 43.133 18.823 -31.442 1.00 85.44 82 ALA A N 1
ATOM 644 C CA . ALA A 1 82 ? 43.122 17.458 -30.918 1.00 85.44 82 ALA A CA 1
ATOM 645 C C . ALA A 1 82 ? 41.980 17.251 -29.911 1.00 85.44 82 ALA A C 1
ATOM 647 O O . ALA A 1 82 ? 41.307 16.220 -29.940 1.00 85.44 82 ALA A O 1
ATOM 648 N N . ALA A 1 83 ? 41.701 18.246 -29.065 1.00 84.56 83 ALA A N 1
ATOM 649 C CA . ALA A 1 83 ? 40.556 18.221 -28.156 1.00 84.56 83 ALA A CA 1
ATOM 650 C C . ALA A 1 83 ? 39.213 18.177 -28.914 1.00 84.56 83 ALA A C 1
ATOM 652 O O . ALA A 1 83 ? 38.315 17.421 -28.543 1.00 84.56 83 ALA A O 1
ATOM 653 N N . LEU A 1 84 ? 39.084 18.931 -30.012 1.00 90.31 84 LEU A N 1
ATOM 654 C CA . LEU A 1 84 ? 37.869 18.939 -30.832 1.00 90.31 84 LEU A CA 1
ATOM 655 C C . LEU A 1 84 ? 37.665 17.605 -31.569 1.00 90.31 84 LEU A C 1
ATOM 657 O O . LEU A 1 84 ? 36.562 17.060 -31.570 1.00 90.31 84 LEU A O 1
ATOM 661 N N . LEU A 1 85 ? 38.730 17.049 -32.154 1.00 91.00 85 LEU A N 1
ATOM 662 C CA . LEU A 1 85 ? 38.681 15.771 -32.868 1.00 91.00 85 LEU A CA 1
ATOM 663 C C . LEU A 1 85 ? 38.436 14.590 -31.924 1.00 91.00 85 LEU A C 1
ATOM 665 O O . LEU A 1 85 ? 37.660 13.701 -32.261 1.00 91.00 85 LEU A O 1
ATOM 669 N N . THR A 1 86 ? 39.040 14.584 -30.732 1.00 90.56 86 THR A N 1
ATOM 670 C CA . THR A 1 86 ? 38.787 13.541 -29.721 1.00 90.56 86 THR A CA 1
ATOM 671 C C . THR A 1 86 ? 37.366 13.620 -29.171 1.00 90.56 86 THR A C 1
ATOM 673 O O . THR A 1 86 ? 36.718 12.584 -29.035 1.00 90.56 86 THR A O 1
ATOM 676 N N . GLY A 1 87 ? 36.841 14.827 -28.935 1.00 89.69 87 GLY A N 1
ATOM 677 C CA . GLY A 1 87 ? 35.442 15.034 -28.561 1.00 89.69 87 GLY A CA 1
ATOM 678 C C . GLY A 1 87 ? 34.462 14.558 -29.638 1.00 89.69 87 GLY A C 1
ATOM 679 O O . GLY A 1 87 ? 33.518 13.830 -29.330 1.00 89.69 87 GLY A O 1
ATOM 680 N N . LEU A 1 88 ? 34.707 14.901 -30.908 1.00 94.00 88 LEU A N 1
ATOM 681 C CA . LEU A 1 88 ? 33.877 14.467 -32.037 1.00 94.00 88 LEU A CA 1
ATOM 682 C C . LEU A 1 88 ? 33.938 12.946 -32.245 1.00 94.00 88 LEU A C 1
ATOM 684 O O . LEU A 1 88 ? 32.898 12.305 -32.393 1.00 94.00 88 LEU A O 1
ATOM 688 N N . ALA A 1 89 ? 35.138 12.360 -32.214 1.00 93.31 89 ALA A N 1
ATOM 689 C CA . ALA A 1 89 ? 35.327 10.917 -32.335 1.00 93.31 89 ALA A CA 1
ATOM 690 C C . ALA A 1 89 ? 34.632 10.159 -31.193 1.00 93.31 89 ALA A C 1
ATOM 692 O O . ALA A 1 89 ? 33.957 9.161 -31.444 1.00 93.31 89 ALA A O 1
ATOM 693 N N . ALA A 1 90 ? 34.726 10.661 -29.956 1.00 90.88 90 ALA A N 1
ATOM 694 C CA . ALA A 1 90 ? 34.016 10.096 -28.811 1.00 90.88 90 ALA A CA 1
ATOM 695 C C . ALA A 1 90 ? 32.489 10.213 -28.960 1.00 90.88 90 ALA A C 1
ATOM 697 O O . ALA A 1 90 ? 31.774 9.258 -28.662 1.00 90.88 90 ALA A O 1
ATOM 698 N N . GLY A 1 91 ? 31.984 11.341 -29.472 1.00 91.69 91 GLY A N 1
ATOM 699 C CA . GLY A 1 91 ? 30.558 11.535 -29.742 1.00 91.69 91 GLY A CA 1
ATOM 700 C C . GLY A 1 91 ? 30.011 10.570 -30.799 1.00 91.69 91 GLY A C 1
ATOM 701 O O . GLY A 1 91 ? 28.968 9.950 -30.594 1.00 91.69 91 GLY A O 1
ATOM 702 N N . ILE A 1 92 ? 30.737 10.380 -31.904 1.00 93.38 92 ILE A N 1
ATOM 703 C CA . ILE A 1 92 ? 30.358 9.434 -32.966 1.00 93.38 92 ILE A CA 1
ATOM 704 C C . ILE A 1 92 ? 30.438 7.987 -32.463 1.00 93.38 92 ILE A C 1
ATOM 706 O O . ILE A 1 92 ? 29.533 7.196 -32.728 1.00 93.38 92 ILE A O 1
ATOM 710 N N . ALA A 1 93 ? 31.473 7.639 -31.691 1.00 91.81 93 ALA A N 1
ATOM 711 C CA . ALA A 1 93 ? 31.591 6.319 -31.074 1.00 91.81 93 ALA A CA 1
ATOM 712 C C . ALA A 1 93 ? 30.440 6.036 -30.087 1.00 91.81 93 ALA A C 1
ATOM 714 O O . ALA A 1 93 ? 29.883 4.935 -30.081 1.00 91.81 93 ALA A O 1
ATOM 715 N N . ALA A 1 94 ? 30.027 7.032 -29.295 1.00 87.62 94 ALA A N 1
ATOM 716 C CA . ALA A 1 94 ? 28.853 6.936 -28.428 1.00 87.62 94 ALA A CA 1
ATOM 717 C C . ALA A 1 94 ? 27.558 6.721 -29.234 1.00 87.62 94 ALA A C 1
ATOM 719 O O . ALA A 1 94 ? 26.734 5.885 -28.870 1.00 87.62 94 ALA A O 1
ATOM 720 N N . LEU A 1 95 ? 27.396 7.407 -30.370 1.00 90.19 95 LEU A N 1
ATOM 721 C CA . LEU A 1 95 ? 26.232 7.228 -31.239 1.00 90.19 95 LEU A CA 1
ATOM 722 C C . LEU A 1 95 ? 26.194 5.831 -31.883 1.00 90.19 95 LEU A C 1
ATOM 724 O O . LEU A 1 95 ? 25.155 5.176 -31.866 1.00 90.19 95 LEU A O 1
ATOM 728 N N . LEU A 1 96 ? 27.327 5.344 -32.400 1.00 92.88 96 LEU A N 1
ATOM 729 C CA . LEU A 1 96 ? 27.449 4.010 -33.006 1.00 92.88 96 LEU A CA 1
ATOM 730 C C . LEU A 1 96 ? 27.196 2.884 -31.994 1.00 92.88 96 LEU A C 1
ATOM 732 O O . LEU A 1 96 ? 26.552 1.892 -32.326 1.00 92.88 96 LEU A O 1
ATOM 736 N N . SER A 1 97 ? 27.670 3.046 -30.756 1.00 90.44 97 SER A N 1
ATOM 737 C CA . SER A 1 97 ? 27.442 2.082 -29.669 1.00 90.44 97 SER A CA 1
ATOM 738 C C . SER A 1 97 ? 26.017 2.115 -29.106 1.00 90.44 97 SER A C 1
ATOM 740 O O . SER A 1 97 ? 25.553 1.101 -28.587 1.00 90.44 97 SER A O 1
ATOM 742 N N . ALA A 1 98 ? 25.280 3.219 -29.265 1.00 89.69 98 ALA A N 1
ATOM 743 C CA . ALA A 1 98 ? 23.875 3.304 -28.867 1.00 89.69 98 ALA A CA 1
A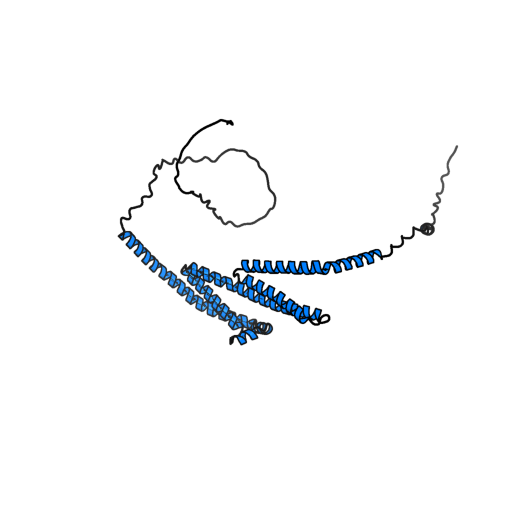TOM 744 C C . ALA A 1 98 ? 22.935 2.510 -29.796 1.00 89.69 98 ALA A C 1
ATOM 746 O O . ALA A 1 98 ? 21.925 1.977 -29.335 1.00 89.69 98 ALA A O 1
ATOM 747 N N . ILE A 1 99 ? 23.267 2.382 -31.086 1.00 93.94 99 ILE A N 1
ATOM 748 C CA . ILE A 1 99 ? 22.454 1.659 -32.084 1.00 93.94 99 ILE A CA 1
ATOM 749 C C . ILE A 1 99 ? 22.120 0.215 -31.652 1.00 93.94 99 ILE A C 1
ATOM 751 O O . ILE A 1 99 ? 20.932 -0.120 -31.615 1.00 93.94 99 ILE A O 1
ATOM 755 N N . PRO A 1 100 ? 23.093 -0.653 -31.299 1.00 93.00 100 PRO A N 1
ATOM 756 C CA . PRO A 1 100 ? 22.792 -2.029 -30.902 1.00 93.00 100 PRO A CA 1
ATOM 757 C C . PRO A 1 100 ? 21.964 -2.109 -29.613 1.00 93.00 100 PRO A C 1
ATOM 759 O O . PRO A 1 100 ? 21.111 -2.986 -29.491 1.00 93.00 100 PRO A O 1
ATOM 762 N N . VAL A 1 101 ? 22.160 -1.176 -28.678 1.00 92.88 101 VAL A N 1
ATOM 763 C CA . VAL A 1 101 ? 21.399 -1.116 -27.421 1.00 92.88 101 VAL A CA 1
ATOM 764 C C . VAL A 1 101 ? 19.933 -0.761 -27.680 1.00 92.88 101 VAL A C 1
ATOM 766 O O . VAL A 1 101 ? 19.029 -1.421 -27.164 1.00 92.88 101 VAL A O 1
ATOM 769 N N . ILE A 1 102 ? 19.685 0.239 -28.529 1.00 93.19 102 ILE A N 1
ATOM 770 C CA . ILE A 1 102 ? 18.331 0.643 -28.929 1.00 93.19 102 ILE A CA 1
ATOM 771 C C . ILE A 1 102 ? 17.636 -0.498 -29.680 1.00 93.19 102 ILE A C 1
ATOM 773 O O . ILE A 1 102 ? 16.462 -0.778 -29.429 1.00 93.19 102 ILE A O 1
ATOM 777 N N . LEU A 1 103 ? 18.358 -1.195 -30.561 1.00 95.12 103 LEU A N 1
ATOM 778 C CA . LEU A 1 103 ? 17.823 -2.350 -31.277 1.00 95.12 103 LEU A CA 1
ATOM 779 C C . LEU A 1 103 ? 17.460 -3.492 -30.315 1.00 95.12 103 LEU A C 1
ATOM 781 O O . LEU A 1 103 ? 16.381 -4.073 -30.434 1.00 95.12 103 LEU A O 1
ATOM 785 N N . GLY A 1 104 ? 18.310 -3.767 -29.321 1.00 94.00 104 GLY A N 1
ATOM 786 C CA . GLY A 1 104 ? 18.025 -4.727 -28.254 1.00 94.00 104 GLY A CA 1
ATOM 787 C C . GLY A 1 104 ? 16.760 -4.371 -27.469 1.00 94.00 104 GLY A C 1
ATOM 788 O O . GLY A 1 104 ? 15.881 -5.216 -27.294 1.00 94.00 104 GLY A O 1
ATOM 789 N N . ALA A 1 105 ? 16.610 -3.106 -27.072 1.00 94.19 105 ALA A N 1
ATOM 790 C CA . ALA A 1 105 ? 15.419 -2.625 -26.373 1.00 94.19 105 ALA A CA 1
ATOM 791 C C . ALA A 1 105 ? 14.142 -2.753 -27.224 1.00 94.19 105 ALA A C 1
ATOM 793 O O . ALA A 1 105 ? 13.090 -3.139 -26.710 1.00 94.19 105 ALA A O 1
ATOM 794 N N . LEU A 1 106 ? 14.232 -2.493 -28.533 1.00 95.44 106 LEU A N 1
ATOM 795 C CA . LEU A 1 106 ? 13.113 -2.662 -29.460 1.00 95.44 106 LEU A CA 1
ATOM 796 C C . LEU A 1 106 ? 12.691 -4.134 -29.577 1.00 95.44 106 LEU A C 1
ATOM 798 O O . LEU A 1 106 ? 11.498 -4.433 -29.529 1.00 95.44 106 LEU A O 1
ATOM 802 N N . ILE A 1 107 ? 13.653 -5.058 -29.668 1.00 96.19 107 ILE A N 1
ATOM 803 C CA . ILE A 1 107 ? 13.384 -6.504 -29.696 1.00 96.19 107 ILE A CA 1
ATOM 804 C C . ILE A 1 107 ? 12.664 -6.937 -28.414 1.00 96.19 107 ILE A C 1
ATOM 806 O O . ILE A 1 107 ? 11.634 -7.610 -28.484 1.00 96.19 107 ILE A O 1
ATOM 810 N N . VAL A 1 108 ? 13.156 -6.509 -27.246 1.00 95.12 108 VAL A N 1
ATOM 811 C CA . VAL A 1 108 ? 12.520 -6.794 -25.949 1.00 95.12 108 VAL A CA 1
ATOM 812 C C . VAL A 1 108 ? 11.091 -6.253 -25.905 1.00 95.12 108 VAL A C 1
ATOM 814 O O . VAL A 1 108 ? 10.186 -6.955 -25.452 1.00 95.12 108 VAL A O 1
ATOM 817 N N . LEU A 1 109 ? 10.855 -5.042 -26.416 1.00 95.25 109 LEU A N 1
ATOM 818 C CA . LEU A 1 109 ? 9.529 -4.427 -26.433 1.00 95.25 109 LEU A CA 1
ATOM 819 C C . LEU A 1 109 ? 8.541 -5.204 -27.316 1.00 95.25 109 LEU A C 1
ATOM 821 O O . LEU A 1 109 ? 7.407 -5.454 -26.899 1.00 95.25 109 LEU A O 1
ATOM 825 N N . VAL A 1 110 ? 8.971 -5.625 -28.509 1.00 96.38 110 VAL A N 1
ATOM 826 C CA . VAL A 1 110 ? 8.143 -6.410 -29.439 1.00 96.38 110 VAL A CA 1
ATOM 827 C C . VAL A 1 110 ? 7.818 -7.781 -28.847 1.00 96.38 110 VAL A C 1
ATOM 829 O O . VAL A 1 110 ? 6.645 -8.160 -28.779 1.00 96.38 110 VAL A O 1
ATOM 832 N N . LEU A 1 111 ? 8.830 -8.504 -28.357 1.00 96.44 111 LEU A N 1
ATOM 833 C CA . LEU A 1 111 ? 8.639 -9.815 -27.731 1.00 96.44 111 LEU A CA 1
ATOM 834 C C . LEU A 1 111 ? 7.745 -9.712 -26.492 1.00 96.44 111 LEU A C 1
ATOM 836 O O . LEU A 1 111 ? 6.790 -10.477 -26.338 1.00 96.44 111 LEU A O 1
ATOM 840 N N . GLY A 1 112 ? 7.993 -8.723 -25.637 1.00 95.75 112 GLY A N 1
ATOM 841 C CA . GLY A 1 112 ? 7.199 -8.500 -24.439 1.00 95.75 112 GLY A CA 1
ATOM 842 C C . GLY A 1 112 ? 5.745 -8.139 -24.749 1.00 95.75 112 GLY A C 1
ATOM 843 O O . GLY A 1 112 ? 4.835 -8.614 -24.068 1.00 95.75 112 GLY A O 1
ATOM 844 N N . TRP A 1 113 ? 5.463 -7.380 -25.810 1.00 95.25 113 TRP A N 1
ATOM 845 C CA . TRP A 1 113 ? 4.079 -7.079 -26.195 1.00 95.25 113 TRP A CA 1
ATOM 846 C C . TRP A 1 113 ? 3.283 -8.337 -26.572 1.00 95.25 113 TRP A C 1
ATOM 848 O O . TRP A 1 113 ? 2.111 -8.464 -26.204 1.00 95.25 113 TRP A O 1
ATOM 858 N N . ILE A 1 114 ? 3.927 -9.290 -27.249 1.00 95.25 114 ILE A N 1
ATOM 859 C CA . ILE A 1 114 ? 3.325 -10.580 -27.608 1.00 95.25 114 ILE A CA 1
ATOM 860 C C . ILE A 1 114 ? 3.092 -11.424 -26.346 1.00 95.25 114 ILE A C 1
ATOM 862 O O . ILE A 1 114 ? 1.972 -11.887 -26.107 1.00 95.25 114 ILE A O 1
ATOM 866 N N . ILE A 1 115 ? 4.116 -11.557 -25.493 1.00 95.06 115 ILE A N 1
ATOM 867 C CA . ILE A 1 115 ? 4.061 -12.351 -24.253 1.00 95.06 115 ILE A CA 1
ATOM 868 C C . ILE A 1 115 ? 2.977 -11.819 -23.306 1.00 95.06 115 ILE A C 1
ATOM 870 O O . ILE A 1 115 ? 2.156 -12.582 -22.797 1.00 95.06 115 ILE A O 1
ATOM 874 N N . THR A 1 116 ? 2.919 -10.501 -23.100 1.00 94.81 116 THR A N 1
ATOM 875 C CA . THR A 1 116 ? 1.931 -9.857 -22.214 1.00 94.81 116 THR A CA 1
ATOM 876 C C . THR A 1 116 ? 0.500 -10.059 -22.715 1.00 94.81 116 THR A C 1
ATOM 878 O O . THR A 1 116 ? -0.417 -10.258 -21.916 1.00 94.81 116 THR A O 1
ATOM 881 N N . GLY A 1 117 ? 0.294 -10.050 -24.037 1.00 91.81 117 GLY A N 1
ATOM 882 C CA . GLY A 1 117 ? -0.993 -10.355 -24.655 1.00 91.81 117 GLY A CA 1
ATOM 883 C C . GLY A 1 117 ? -1.449 -11.788 -24.381 1.00 91.81 117 GLY A C 1
ATOM 884 O O . GLY A 1 117 ? -2.594 -11.992 -23.967 1.00 91.81 117 GLY A O 1
ATOM 885 N N . ALA A 1 118 ? -0.551 -12.760 -24.553 1.00 93.81 118 ALA A N 1
ATOM 886 C CA . ALA A 1 118 ? -0.830 -14.170 -24.287 1.00 93.81 118 ALA A CA 1
ATOM 887 C C . ALA A 1 118 ? -1.122 -14.425 -22.798 1.00 93.81 118 ALA A C 1
ATOM 889 O O . ALA A 1 118 ? -2.129 -15.053 -22.456 1.00 93.81 118 ALA A O 1
ATOM 890 N N . LEU A 1 119 ? -0.292 -13.872 -21.907 1.00 92.62 119 LEU A N 1
ATOM 891 C CA . LEU A 1 119 ? -0.425 -14.059 -20.464 1.00 92.62 119 LEU A CA 1
ATOM 892 C C . LEU A 1 119 ? -1.719 -13.433 -19.926 1.00 92.62 119 LEU A C 1
ATOM 894 O O . LEU A 1 119 ? -2.434 -14.063 -19.149 1.00 92.62 119 LEU A O 1
ATOM 898 N N . ALA A 1 120 ? -2.094 -12.244 -20.406 1.00 90.44 120 ALA A N 1
ATOM 899 C CA . ALA A 1 120 ? -3.370 -11.621 -20.058 1.00 90.44 120 ALA A CA 1
ATOM 900 C C . ALA A 1 120 ? -4.580 -12.466 -20.490 1.00 90.44 120 ALA A C 1
ATOM 902 O O . ALA A 1 120 ? -5.585 -12.532 -19.777 1.00 90.44 120 ALA A O 1
ATOM 903 N N . GLY A 1 121 ? -4.484 -13.137 -21.642 1.00 88.69 121 GLY A N 1
ATOM 904 C CA . GLY A 1 121 ? -5.494 -14.092 -22.094 1.00 88.69 121 GLY A CA 1
ATOM 905 C C . GLY A 1 121 ? -5.650 -15.268 -21.127 1.00 88.69 121 GLY A C 1
ATOM 906 O O . GLY A 1 121 ? -6.776 -15.633 -20.786 1.00 88.69 121 GLY A O 1
ATOM 907 N N . LEU A 1 122 ? -4.534 -15.818 -20.638 1.00 91.50 122 LEU A N 1
ATOM 908 C CA . LEU A 1 122 ? -4.534 -16.907 -19.660 1.00 91.50 122 LEU A CA 1
ATOM 909 C C . LEU A 1 122 ? -5.121 -16.467 -18.312 1.00 91.50 122 LEU A C 1
ATOM 911 O O . LEU A 1 122 ? -5.997 -17.146 -17.777 1.00 91.50 122 LEU A O 1
ATOM 915 N N . VAL A 1 123 ? -4.717 -15.296 -17.814 1.00 90.62 123 VAL A N 1
ATOM 916 C CA . VAL A 1 123 ? -5.256 -14.696 -16.582 1.00 90.62 123 VAL A CA 1
ATOM 917 C C . VAL A 1 123 ? -6.769 -14.511 -16.695 1.00 90.62 123 VAL A C 1
ATOM 919 O O . VAL A 1 123 ? -7.507 -14.932 -15.808 1.00 90.62 123 VAL A O 1
ATOM 922 N N . ARG A 1 124 ? -7.271 -13.977 -17.817 1.00 87.88 124 ARG A N 1
ATOM 923 C CA . ARG A 1 124 ? -8.717 -13.806 -18.036 1.00 87.88 124 ARG A CA 1
ATOM 924 C C . ARG A 1 124 ? -9.479 -15.132 -17.973 1.00 87.88 124 ARG A C 1
ATOM 926 O O . ARG A 1 124 ? -10.571 -15.173 -17.408 1.00 87.88 124 ARG A O 1
ATOM 933 N N . ARG A 1 125 ? -8.919 -16.209 -18.536 1.00 88.88 125 ARG A N 1
ATOM 934 C CA . ARG A 1 125 ? -9.512 -17.558 -18.465 1.00 88.88 125 ARG A CA 1
ATOM 935 C C . ARG A 1 125 ? -9.502 -18.096 -17.034 1.00 88.88 125 ARG A C 1
ATOM 937 O O . ARG A 1 125 ? -10.530 -18.588 -16.581 1.00 88.88 125 ARG A O 1
ATOM 944 N N . GLY A 1 126 ? -8.395 -17.933 -16.309 1.00 89.12 126 GLY A N 1
ATOM 945 C CA . GLY A 1 126 ? -8.284 -18.331 -14.902 1.00 89.12 126 GLY A CA 1
ATOM 946 C C . GLY A 1 126 ? -9.282 -17.603 -13.998 1.00 89.12 126 GLY A C 1
ATOM 947 O O . GLY A 1 126 ? -9.994 -18.237 -13.225 1.00 89.12 126 GLY A O 1
ATOM 948 N N . LEU A 1 127 ? -9.422 -16.283 -14.150 1.00 85.50 127 LEU A N 1
ATOM 949 C CA . LEU A 1 127 ? -10.378 -15.490 -13.365 1.00 85.50 127 LEU A CA 1
ATOM 950 C C . LEU A 1 127 ? -11.835 -15.893 -13.629 1.00 85.50 127 LEU A C 1
ATOM 952 O O . LEU A 1 127 ? -12.646 -15.911 -12.702 1.00 85.50 127 LEU A O 1
ATOM 956 N N . ARG A 1 128 ? -12.168 -16.245 -14.877 1.00 84.62 128 ARG A N 1
ATOM 957 C CA . ARG A 1 128 ? -13.496 -16.775 -15.226 1.00 84.62 128 ARG A CA 1
ATOM 958 C C . ARG A 1 128 ? -13.732 -18.160 -14.632 1.00 84.62 128 ARG A C 1
ATOM 960 O O . ARG A 1 128 ? -14.827 -18.414 -14.140 1.00 84.62 128 ARG A O 1
ATOM 967 N N . ALA A 1 129 ? -12.714 -19.022 -14.612 1.00 86.00 129 ALA A N 1
ATOM 968 C CA . ALA A 1 129 ? -12.810 -20.349 -14.003 1.00 86.00 129 ALA A CA 1
ATOM 969 C C . ALA A 1 129 ? -13.118 -20.281 -12.495 1.00 86.00 129 ALA A C 1
ATOM 971 O O . ALA A 1 129 ? -13.900 -21.081 -11.991 1.00 86.00 129 ALA A O 1
ATOM 972 N N . ILE A 1 130 ? -12.577 -19.278 -11.793 1.00 85.00 130 ILE A N 1
ATOM 973 C CA . ILE A 1 130 ? -12.793 -19.062 -10.349 1.00 85.00 130 ILE A CA 1
ATOM 974 C C . ILE A 1 130 ? -14.159 -18.397 -10.053 1.00 85.00 130 ILE A C 1
ATOM 976 O O . ILE A 1 130 ? -14.549 -18.266 -8.896 1.00 85.00 130 ILE A O 1
ATOM 980 N N . LYS A 1 131 ? -14.932 -17.997 -11.076 1.00 81.69 131 LYS A N 1
ATOM 981 C CA . LYS A 1 131 ? -16.205 -17.261 -10.927 1.00 81.69 131 LYS A CA 1
ATOM 982 C C . LYS A 1 131 ? -16.064 -16.004 -10.056 1.00 81.69 131 LYS A C 1
ATOM 984 O O . LYS A 1 131 ? -16.944 -15.691 -9.253 1.00 81.69 131 LYS A O 1
ATOM 989 N N . VAL A 1 132 ? -14.979 -15.247 -10.244 1.00 75.00 132 VAL A N 1
ATOM 990 C CA . VAL A 1 132 ? -14.764 -13.953 -9.559 1.00 75.00 132 VAL A CA 1
ATOM 991 C C . VAL A 1 132 ? -15.952 -13.008 -9.773 1.00 75.00 132 VAL A C 1
ATOM 993 O O . VAL A 1 132 ? -16.325 -12.261 -8.871 1.00 75.00 132 VAL A O 1
ATOM 996 N N . ASP A 1 133 ? -16.604 -13.111 -10.931 1.00 75.12 133 ASP A N 1
ATOM 997 C CA . ASP A 1 133 ? -17.802 -12.348 -11.270 1.00 75.12 133 ASP A CA 1
ATOM 998 C C . ASP A 1 133 ? -18.956 -12.596 -10.265 1.00 75.12 133 ASP A C 1
ATOM 1000 O O . ASP A 1 133 ? -19.596 -11.644 -9.822 1.00 75.12 133 ASP A O 1
ATOM 1004 N N . ALA A 1 134 ? -19.143 -13.834 -9.782 1.00 74.62 134 ALA A N 1
ATOM 1005 C CA . ALA A 1 134 ? -20.177 -14.167 -8.793 1.00 74.62 134 ALA A CA 1
ATOM 1006 C C . ALA A 1 134 ? -19.866 -13.627 -7.384 1.00 74.62 134 ALA A C 1
ATOM 1008 O O . ALA A 1 134 ? -20.776 -13.300 -6.622 1.00 74.62 134 ALA A O 1
ATOM 1009 N N . MET A 1 135 ? -18.583 -13.521 -7.023 1.00 69.69 135 MET A N 1
ATOM 1010 C CA . MET A 1 135 ? -18.167 -12.899 -5.760 1.00 69.69 135 MET A CA 1
ATOM 1011 C C . MET A 1 135 ? -18.341 -11.378 -5.811 1.00 69.69 135 MET A C 1
ATOM 1013 O O . MET A 1 135 ? -18.809 -10.781 -4.844 1.00 69.69 135 MET A O 1
ATOM 1017 N N . ALA A 1 136 ? -18.030 -10.754 -6.950 1.00 69.00 136 ALA A N 1
ATOM 1018 C CA . ALA A 1 136 ? -18.207 -9.317 -7.151 1.00 69.00 136 ALA A CA 1
ATOM 1019 C C . ALA A 1 136 ? -19.681 -8.883 -7.043 1.00 69.00 136 ALA A C 1
ATOM 1021 O O . ALA A 1 136 ? -19.974 -7.807 -6.516 1.00 69.00 136 ALA A O 1
ATOM 1022 N N . GLU A 1 137 ? -20.607 -9.737 -7.483 1.00 72.44 137 GLU A N 1
ATOM 1023 C CA . GLU A 1 137 ? -22.051 -9.522 -7.358 1.00 72.44 137 GLU A CA 1
ATOM 1024 C C . GLU A 1 137 ? -22.513 -9.527 -5.892 1.00 72.44 137 GLU A C 1
ATOM 1026 O O . GLU A 1 137 ? -23.250 -8.640 -5.468 1.00 72.44 137 GLU A O 1
ATOM 1031 N N . ARG A 1 138 ? -22.000 -10.463 -5.079 1.00 66.56 138 ARG A N 1
ATOM 1032 C CA . ARG A 1 138 ? -22.320 -10.561 -3.639 1.00 66.56 138 ARG A CA 1
ATOM 1033 C C . ARG A 1 138 ? -21.806 -9.377 -2.824 1.00 66.56 138 ARG A C 1
ATOM 1035 O O . ARG A 1 138 ? -22.408 -9.025 -1.816 1.00 66.56 138 ARG A O 1
ATOM 1042 N N . VAL A 1 139 ? -20.702 -8.772 -3.256 1.00 65.38 139 VAL A N 1
ATOM 1043 C CA . VAL A 1 139 ? -20.109 -7.587 -2.615 1.00 65.38 139 VAL A CA 1
ATOM 1044 C C . VAL A 1 139 ? -20.744 -6.286 -3.148 1.00 65.38 139 VAL A C 1
ATOM 1046 O O . VAL A 1 139 ? -20.433 -5.200 -2.671 1.00 65.38 139 VAL A O 1
ATOM 1049 N N . GLY A 1 140 ? -21.667 -6.362 -4.120 1.00 65.75 140 GLY A N 1
ATOM 1050 C CA . GLY A 1 140 ? -22.357 -5.192 -4.678 1.00 65.75 140 GLY A CA 1
ATOM 1051 C C . GLY A 1 140 ? -21.475 -4.308 -5.570 1.00 65.75 140 GLY A C 1
ATOM 1052 O O . GLY A 1 140 ? -21.849 -3.183 -5.909 1.00 65.75 140 GLY A O 1
ATOM 1053 N N . VAL A 1 141 ? -20.310 -4.813 -5.987 1.00 65.75 141 VAL A N 1
ATOM 1054 C CA . VAL A 1 141 ? -19.341 -4.094 -6.833 1.00 65.75 141 VAL A CA 1
ATOM 1055 C C . VAL A 1 141 ? -19.917 -3.856 -8.236 1.00 65.75 141 VAL A C 1
ATOM 1057 O O . VAL A 1 141 ? -19.649 -2.829 -8.862 1.00 65.75 141 VAL A O 1
ATOM 1060 N N . THR A 1 142 ? -20.806 -4.740 -8.696 1.00 63.81 142 THR A N 1
ATOM 1061 C CA . THR A 1 142 ? -21.511 -4.640 -9.986 1.00 63.81 142 THR A CA 1
ATOM 1062 C C . THR A 1 142 ? -22.336 -3.355 -10.119 1.00 63.81 142 THR A C 1
ATOM 1064 O O . THR A 1 142 ? -22.403 -2.775 -11.205 1.00 63.81 142 THR A O 1
ATOM 1067 N N . GLY A 1 143 ? -22.897 -2.839 -9.019 1.00 65.06 143 GLY A N 1
ATOM 1068 C CA . GLY A 1 143 ? -23.624 -1.566 -9.004 1.00 65.06 143 GLY A CA 1
ATOM 1069 C C . GLY A 1 143 ? -22.731 -0.353 -9.289 1.00 65.06 143 GLY A C 1
ATOM 1070 O O . GLY A 1 143 ? -23.164 0.591 -9.949 1.00 65.06 143 GLY A O 1
ATOM 1071 N N . PHE A 1 144 ? -21.469 -0.387 -8.854 1.00 64.12 144 PHE A N 1
ATOM 1072 C CA . PHE A 1 144 ? -20.486 0.664 -9.137 1.00 64.12 144 PHE A CA 1
ATOM 1073 C C . PHE A 1 144 ? -19.972 0.596 -10.582 1.00 64.12 144 PHE A C 1
ATOM 1075 O O . PHE A 1 144 ? -19.914 1.625 -11.253 1.00 64.12 144 PHE A O 1
ATOM 1082 N N . LEU A 1 145 ? -19.680 -0.606 -11.093 1.00 64.31 145 LEU A N 1
ATOM 1083 C CA . LEU A 1 145 ? -19.221 -0.803 -12.477 1.00 64.31 145 LEU A CA 1
ATOM 1084 C C . LEU A 1 145 ? -20.291 -0.406 -13.503 1.00 64.31 145 LEU A C 1
ATOM 1086 O O . LEU A 1 145 ? -19.975 0.223 -14.513 1.00 64.31 145 LEU A O 1
ATOM 1090 N N . ARG A 1 146 ? -21.566 -0.710 -13.221 1.00 67.62 146 ARG A N 1
ATOM 1091 C CA . ARG A 1 146 ? -22.685 -0.338 -14.098 1.00 67.62 146 ARG A CA 1
ATOM 1092 C C . ARG A 1 146 ? -22.896 1.176 -14.153 1.00 67.62 146 ARG A C 1
ATOM 1094 O O . ARG A 1 146 ? -23.185 1.705 -15.223 1.00 67.62 146 ARG A O 1
ATOM 1101 N N . ARG A 1 147 ? -22.689 1.884 -13.033 1.00 68.50 147 ARG A N 1
ATOM 1102 C CA . ARG A 1 147 ? -22.699 3.359 -12.989 1.00 68.50 147 ARG A CA 1
ATOM 1103 C C . ARG A 1 147 ? -21.534 3.984 -13.759 1.00 68.50 147 ARG A C 1
ATOM 1105 O O . ARG A 1 147 ? -21.706 5.052 -14.329 1.00 68.50 147 ARG A O 1
ATOM 1112 N N . ALA A 1 148 ? -20.393 3.304 -13.833 1.00 66.00 148 ALA A N 1
ATOM 1113 C CA . ALA A 1 148 ? -19.236 3.743 -14.614 1.00 66.00 148 ALA A CA 1
ATOM 1114 C C . ALA A 1 148 ? -19.348 3.448 -16.131 1.00 66.00 148 ALA A C 1
ATOM 1116 O O . ALA A 1 148 ? -18.388 3.677 -16.859 1.00 66.00 148 ALA A O 1
ATOM 1117 N N . GLN A 1 149 ? -20.485 2.919 -16.615 1.00 64.31 149 GLN A N 1
ATOM 1118 C CA . GLN A 1 149 ? -20.708 2.500 -18.013 1.00 64.31 149 GLN A CA 1
ATOM 1119 C C . GLN A 1 149 ? -19.661 1.525 -18.586 1.00 64.31 149 GLN A C 1
ATOM 1121 O O . GLN A 1 149 ? -19.502 1.392 -19.802 1.00 64.31 149 GLN A O 1
ATOM 1126 N N . ILE A 1 150 ? -18.970 0.773 -17.731 1.00 66.94 150 ILE A N 1
ATOM 1127 C CA . ILE A 1 150 ? -17.997 -0.218 -18.186 1.00 66.94 150 ILE A CA 1
ATOM 1128 C C . ILE A 1 150 ? -18.770 -1.472 -18.613 1.00 66.94 150 ILE A C 1
ATOM 1130 O O . ILE A 1 150 ? -19.230 -2.243 -17.778 1.00 66.94 150 ILE A O 1
ATOM 1134 N N . LYS A 1 151 ? -18.906 -1.692 -19.928 1.00 60.41 151 LYS A N 1
ATOM 1135 C CA . LYS A 1 151 ? -19.587 -2.861 -20.533 1.00 60.41 151 LYS A CA 1
ATOM 1136 C C . LYS A 1 151 ? -18.807 -4.184 -20.398 1.00 60.41 151 LYS A C 1
ATOM 1138 O O . LYS A 1 151 ? -19.093 -5.144 -21.108 1.00 60.41 151 LYS A O 1
ATOM 1143 N N . THR A 1 152 ? -17.792 -4.230 -19.541 1.00 61.72 152 THR A N 1
ATOM 1144 C CA . THR A 1 152 ? -16.852 -5.350 -19.432 1.00 61.72 152 THR A CA 1
ATOM 1145 C C . THR A 1 152 ? -17.069 -6.086 -18.113 1.00 61.72 152 THR A C 1
ATOM 1147 O O . THR A 1 152 ? -17.108 -5.445 -17.067 1.00 61.72 152 THR A O 1
ATOM 1150 N N . ASP A 1 153 ? -17.145 -7.422 -18.161 1.00 74.38 153 ASP A N 1
ATOM 1151 C CA . ASP A 1 153 ? -17.169 -8.297 -16.976 1.00 74.38 153 ASP A CA 1
ATOM 1152 C C . ASP A 1 153 ? -16.040 -7.947 -15.985 1.00 74.38 153 ASP A C 1
ATOM 1154 O O . ASP A 1 153 ? -14.937 -7.574 -16.409 1.00 74.38 153 ASP A O 1
ATOM 1158 N N . THR A 1 154 ? -16.260 -8.142 -14.678 1.00 77.75 154 THR A N 1
ATOM 1159 C CA . THR A 1 154 ? -15.256 -7.886 -13.622 1.00 77.75 154 THR A CA 1
ATOM 1160 C C . THR A 1 154 ? -13.942 -8.620 -13.913 1.00 77.75 154 THR A C 1
ATOM 1162 O O . THR A 1 154 ? -12.859 -8.039 -13.822 1.00 77.75 154 THR A O 1
ATOM 1165 N N . SER A 1 155 ? -14.025 -9.872 -14.372 1.00 80.50 155 SER A N 1
ATOM 1166 C CA . SER A 1 155 ? -12.873 -10.666 -14.818 1.00 80.50 155 SER A CA 1
ATOM 1167 C C . SER A 1 155 ? -12.095 -10.035 -15.984 1.00 80.50 155 SER A C 1
ATOM 1169 O O . SER A 1 155 ? -10.869 -10.148 -16.053 1.00 80.50 155 SER A O 1
ATOM 1171 N N . GLY A 1 156 ? -12.783 -9.356 -16.905 1.00 82.50 156 GLY A N 1
ATOM 1172 C CA . GLY A 1 156 ? -12.167 -8.649 -18.028 1.00 82.50 156 GLY A CA 1
ATOM 1173 C C . GLY A 1 156 ? -11.482 -7.350 -17.607 1.00 82.50 156 GLY A C 1
ATOM 1174 O O . GLY A 1 156 ? -10.402 -7.055 -18.117 1.00 82.50 156 GLY A O 1
ATOM 1175 N N . LEU A 1 157 ? -12.062 -6.618 -16.651 1.00 84.69 157 LEU A N 1
ATOM 1176 C CA . LEU A 1 157 ? -11.454 -5.412 -16.087 1.00 84.69 157 LEU A CA 1
ATOM 1177 C C . LEU A 1 157 ? -10.128 -5.744 -15.393 1.00 84.69 157 LEU A C 1
ATOM 1179 O O . LEU A 1 157 ? -9.101 -5.148 -15.715 1.00 84.69 157 LEU A O 1
ATOM 1183 N N . VAL A 1 158 ? -10.123 -6.752 -14.515 1.00 85.56 158 VAL A N 1
ATOM 1184 C CA . VAL A 1 158 ? -8.906 -7.176 -13.804 1.00 85.56 158 VAL A CA 1
ATOM 1185 C C . VAL A 1 158 ? -7.853 -7.700 -14.782 1.00 85.56 158 VAL A C 1
ATOM 1187 O O . VAL A 1 158 ? -6.693 -7.307 -14.699 1.00 85.56 158 VAL A O 1
ATOM 1190 N N . ALA A 1 159 ? -8.240 -8.518 -15.767 1.00 87.88 159 ALA A N 1
ATOM 1191 C CA . ALA A 1 159 ? -7.307 -8.971 -16.800 1.00 87.88 159 ALA A CA 1
ATOM 1192 C C . ALA A 1 159 ? -6.736 -7.807 -17.632 1.00 87.88 159 ALA A C 1
ATOM 1194 O O . ALA A 1 159 ? -5.574 -7.854 -18.035 1.00 87.88 159 ALA A O 1
ATOM 1195 N N . GLY A 1 160 ? -7.523 -6.753 -17.870 1.00 89.69 160 GLY A N 1
ATOM 1196 C CA . GLY A 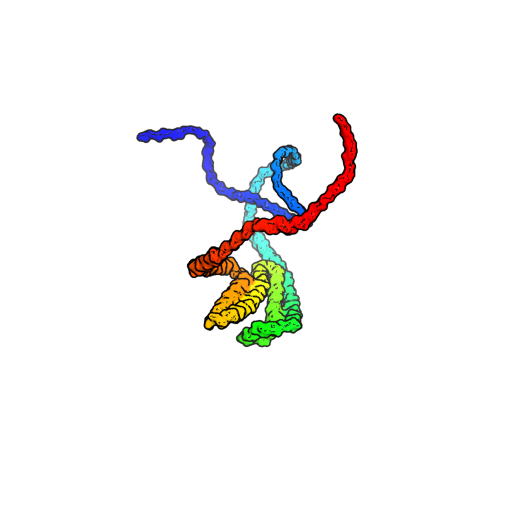1 160 ? -7.069 -5.520 -18.514 1.00 89.69 160 GLY A CA 1
ATOM 1197 C C . GLY A 1 160 ? -6.021 -4.775 -17.686 1.00 89.69 160 GLY A C 1
ATOM 1198 O O . GLY A 1 160 ? -4.977 -4.405 -18.223 1.00 89.69 160 GLY A O 1
ATOM 1199 N N . VAL A 1 161 ? -6.257 -4.631 -16.378 1.00 89.44 161 VAL A N 1
ATOM 1200 C CA . VAL A 1 161 ? -5.295 -4.031 -15.438 1.00 89.44 161 VAL A CA 1
ATOM 1201 C C . VAL A 1 161 ? -3.999 -4.842 -15.397 1.00 89.44 161 VAL A C 1
ATOM 1203 O O . VAL A 1 161 ? -2.921 -4.275 -15.556 1.00 89.44 161 VAL A O 1
ATOM 1206 N N . VAL A 1 162 ? -4.088 -6.171 -15.281 1.00 90.69 162 VAL A N 1
ATOM 1207 C CA . VAL A 1 162 ? -2.914 -7.061 -15.297 1.00 90.69 162 VAL A CA 1
ATOM 1208 C C . VAL A 1 162 ? -2.160 -6.956 -16.625 1.00 90.69 162 VAL A C 1
ATOM 1210 O O . VAL A 1 162 ? -0.938 -6.859 -16.629 1.00 90.69 162 VAL A O 1
ATOM 1213 N N . LYS A 1 163 ? -2.860 -6.907 -17.765 1.00 92.62 163 LYS A N 1
ATOM 1214 C CA . LYS A 1 163 ? -2.235 -6.718 -19.084 1.00 92.62 163 LYS A CA 1
ATOM 1215 C C . LYS A 1 163 ? -1.446 -5.414 -19.161 1.00 92.62 163 LYS A C 1
ATOM 1217 O O . LYS A 1 163 ? -0.333 -5.401 -19.681 1.00 92.62 163 LYS A O 1
ATOM 1222 N N . TRP A 1 164 ? -2.033 -4.321 -18.681 1.00 92.25 164 TRP A N 1
ATOM 1223 C CA . TRP A 1 164 ? -1.373 -3.020 -18.649 1.00 92.25 164 TRP A CA 1
ATOM 1224 C C . TRP A 1 164 ? -0.160 -3.030 -17.708 1.00 92.25 164 TRP A C 1
ATOM 1226 O O . TRP A 1 164 ? 0.912 -2.582 -18.104 1.00 92.25 164 TRP A O 1
ATOM 1236 N N . TYR A 1 165 ? -0.286 -3.649 -16.531 1.00 91.56 165 TYR A N 1
ATOM 1237 C CA . TYR A 1 165 ? 0.810 -3.825 -15.577 1.00 91.56 165 TYR A CA 1
ATOM 1238 C C . TYR A 1 165 ? 1.986 -4.613 -16.167 1.00 91.56 165 TYR A C 1
ATOM 1240 O O . TYR A 1 165 ? 3.127 -4.162 -16.124 1.00 91.56 165 TYR A O 1
ATOM 1248 N N . LEU A 1 166 ? 1.715 -5.757 -16.800 1.00 94.12 166 LEU A N 1
ATOM 1249 C CA . LEU A 1 166 ? 2.752 -6.569 -17.439 1.00 94.12 166 LEU A CA 1
ATOM 1250 C C . LEU A 1 166 ? 3.461 -5.803 -18.571 1.00 94.12 166 LEU A C 1
ATOM 1252 O O . LEU A 1 166 ? 4.672 -5.926 -18.729 1.00 94.12 166 LEU A O 1
ATOM 1256 N N . ARG A 1 167 ? 2.740 -4.975 -19.341 1.00 94.38 167 ARG A N 1
ATOM 1257 C CA . ARG A 1 167 ? 3.356 -4.092 -20.350 1.00 94.38 167 ARG A CA 1
ATOM 1258 C C . ARG A 1 167 ? 4.280 -3.055 -19.720 1.00 94.38 167 ARG A C 1
ATOM 1260 O O . ARG A 1 167 ? 5.328 -2.768 -20.284 1.00 94.38 167 ARG A O 1
ATOM 1267 N N . LEU A 1 168 ? 3.913 -2.525 -18.558 1.00 93.56 168 LEU A N 1
ATOM 1268 C CA . LEU A 1 168 ? 4.730 -1.569 -17.816 1.00 93.56 168 LEU A CA 1
ATOM 1269 C C . LEU A 1 168 ? 6.059 -2.204 -17.359 1.00 93.56 168 LEU A C 1
ATOM 1271 O O . LEU A 1 168 ? 7.104 -1.571 -17.476 1.00 93.56 168 LEU A O 1
ATOM 1275 N N . ILE A 1 169 ? 6.044 -3.485 -16.964 1.00 94.25 169 ILE A N 1
ATOM 1276 C CA . ILE A 1 169 ? 7.263 -4.266 -16.670 1.00 94.25 169 ILE A CA 1
ATOM 1277 C C . ILE A 1 169 ? 8.135 -4.440 -17.921 1.00 94.25 169 ILE A C 1
ATOM 1279 O O . ILE A 1 169 ? 9.349 -4.279 -17.854 1.00 94.25 169 ILE A O 1
ATOM 1283 N N . VAL A 1 170 ? 7.540 -4.738 -19.078 1.00 94.75 170 VAL A N 1
ATOM 1284 C CA . VAL A 1 170 ? 8.297 -4.851 -20.339 1.00 94.75 170 VAL A CA 1
ATOM 1285 C C . VAL A 1 170 ? 8.957 -3.519 -20.704 1.00 94.75 170 VAL A C 1
ATOM 1287 O O . VAL A 1 170 ? 10.122 -3.498 -21.093 1.00 94.75 170 VAL A O 1
ATOM 1290 N N . ILE A 1 171 ? 8.240 -2.403 -20.544 1.00 92.88 171 ILE A N 1
ATOM 1291 C CA . ILE A 1 171 ? 8.787 -1.058 -20.773 1.00 92.88 171 ILE A CA 1
ATOM 1292 C C . ILE A 1 171 ? 9.950 -0.783 -19.814 1.00 92.88 171 ILE A C 1
ATOM 1294 O O . ILE A 1 171 ? 10.964 -0.238 -20.242 1.00 92.88 171 ILE A O 1
ATOM 1298 N N . LEU A 1 172 ? 9.841 -1.197 -18.548 1.00 93.94 172 LEU A N 1
ATOM 1299 C CA . LEU A 1 172 ? 10.937 -1.101 -17.585 1.00 93.94 172 LEU A CA 1
ATOM 1300 C C . LEU A 1 172 ? 12.174 -1.882 -18.045 1.00 93.94 172 LEU A C 1
ATOM 1302 O O . LEU A 1 172 ? 13.269 -1.331 -18.034 1.00 93.94 172 LEU A O 1
ATOM 1306 N N . MET A 1 173 ? 12.005 -3.137 -18.469 1.00 93.81 173 MET A N 1
ATOM 1307 C CA . MET A 1 173 ? 13.110 -3.971 -18.964 1.00 93.81 173 MET A CA 1
ATOM 1308 C C . MET A 1 173 ? 13.781 -3.352 -20.198 1.00 93.81 173 MET A C 1
ATOM 1310 O O . MET A 1 173 ? 15.008 -3.340 -20.307 1.00 93.81 173 MET A O 1
ATOM 1314 N N . ALA A 1 174 ? 12.987 -2.787 -21.110 1.00 93.00 174 ALA A N 1
ATOM 1315 C CA . ALA A 1 174 ? 13.505 -2.061 -22.264 1.00 93.00 174 ALA A CA 1
ATOM 1316 C C . ALA A 1 174 ? 14.267 -0.789 -21.842 1.00 93.00 174 ALA A C 1
ATOM 1318 O O . ALA A 1 174 ? 15.358 -0.538 -22.345 1.00 93.00 174 ALA A O 1
ATOM 1319 N N . ALA A 1 175 ? 13.745 -0.013 -20.886 1.00 93.00 175 ALA A N 1
ATOM 1320 C CA . ALA A 1 175 ? 14.410 1.185 -20.367 1.00 93.00 175 ALA A CA 1
ATOM 1321 C C . ALA A 1 175 ? 15.732 0.867 -19.642 1.00 93.00 175 ALA A C 1
ATOM 1323 O O . ALA A 1 175 ? 16.696 1.624 -19.771 1.00 93.00 175 ALA A O 1
ATOM 1324 N N . ASP A 1 176 ? 15.788 -0.254 -18.920 1.00 92.56 176 ASP A N 1
ATOM 1325 C CA . ASP A 1 176 ? 16.997 -0.739 -18.245 1.00 92.56 176 ASP A CA 1
ATOM 1326 C C . ASP A 1 176 ? 18.069 -1.191 -19.247 1.00 92.56 176 ASP A C 1
ATOM 1328 O O . ASP A 1 176 ? 19.247 -0.879 -19.080 1.00 92.56 176 ASP A O 1
ATOM 1332 N N . THR A 1 177 ? 17.644 -1.807 -20.358 1.00 92.50 177 THR A N 1
ATOM 1333 C CA . THR A 1 177 ? 18.531 -2.158 -21.481 1.00 92.50 177 THR A CA 1
ATOM 1334 C C . THR A 1 177 ? 19.208 -0.914 -22.065 1.00 92.50 177 THR A C 1
ATOM 1336 O O . THR A 1 177 ? 20.389 -0.958 -22.383 1.00 92.50 177 THR A O 1
ATOM 1339 N N . VAL A 1 178 ? 18.490 0.215 -22.155 1.00 92.31 178 VAL A N 1
ATOM 1340 C CA . VAL A 1 178 ? 19.023 1.511 -22.633 1.00 92.31 178 VAL A CA 1
ATOM 1341 C C . VAL A 1 178 ? 19.779 2.281 -21.534 1.00 92.31 178 VAL A C 1
ATOM 1343 O O . VAL A 1 178 ? 20.300 3.365 -21.780 1.00 92.31 178 VAL A O 1
ATOM 1346 N N . HIS A 1 179 ? 19.877 1.735 -20.318 1.00 89.88 179 HIS A N 1
ATOM 1347 C CA . HIS A 1 179 ? 20.514 2.366 -19.156 1.00 89.88 179 HIS A CA 1
ATOM 1348 C C . HIS A 1 179 ? 19.895 3.714 -18.739 1.00 89.88 179 HIS A C 1
ATOM 1350 O O . HIS A 1 179 ? 20.563 4.570 -18.151 1.00 89.88 179 HIS A O 1
ATOM 1356 N N . LEU A 1 180 ? 18.594 3.909 -18.981 1.00 89.50 180 LEU A N 1
ATOM 1357 C CA . LEU A 1 180 ? 17.861 5.100 -18.540 1.00 89.50 180 LEU A CA 1
ATOM 1358 C C . LEU A 1 180 ? 17.464 4.976 -17.062 1.00 89.50 180 LEU A C 1
ATOM 1360 O O . LEU A 1 180 ? 16.296 4.767 -16.728 1.00 89.50 180 LEU A O 1
ATOM 1364 N N . THR A 1 181 ? 18.443 5.121 -16.167 1.00 91.25 181 THR A N 1
ATOM 1365 C CA . THR A 1 181 ? 18.291 4.895 -14.716 1.00 91.25 181 THR A CA 1
ATOM 1366 C C . THR A 1 181 ? 17.190 5.742 -14.070 1.00 91.25 181 THR A C 1
ATOM 1368 O O . THR A 1 181 ? 16.472 5.268 -13.190 1.00 91.25 181 THR A O 1
ATOM 1371 N N . THR A 1 182 ? 16.999 6.988 -14.512 1.00 92.19 182 THR A N 1
ATOM 1372 C CA . THR A 1 182 ? 15.925 7.854 -14.001 1.00 92.19 182 THR A CA 1
ATOM 1373 C C . THR A 1 182 ? 14.545 7.319 -14.374 1.00 92.19 182 THR A C 1
ATOM 1375 O O . THR A 1 182 ? 13.660 7.238 -13.523 1.00 92.19 182 THR A O 1
ATOM 1378 N N . VAL A 1 183 ? 14.365 6.910 -15.633 1.00 90.50 183 VAL A N 1
ATOM 1379 C CA . VAL A 1 183 ? 13.090 6.370 -16.123 1.00 90.50 183 VAL A CA 1
ATOM 1380 C C . VAL A 1 183 ? 12.794 5.041 -15.437 1.00 90.50 183 VAL A C 1
ATOM 1382 O O . VAL A 1 183 ? 11.689 4.852 -14.933 1.00 90.50 183 VAL A O 1
ATOM 1385 N N . SER A 1 184 ? 13.787 4.151 -15.337 1.00 91.25 184 SER A N 1
ATOM 1386 C CA . SER A 1 184 ? 13.616 2.857 -14.674 1.00 91.25 184 SER A CA 1
ATOM 1387 C C . SER A 1 184 ? 13.279 3.009 -13.188 1.00 91.25 184 SER A C 1
ATOM 1389 O O . SER A 1 184 ? 12.431 2.282 -12.675 1.00 91.25 184 SER A O 1
ATOM 1391 N N . THR A 1 185 ? 13.856 3.999 -12.501 1.00 93.06 185 THR A N 1
ATOM 1392 C CA . THR A 1 185 ? 13.540 4.292 -11.093 1.00 93.06 185 THR A CA 1
ATOM 1393 C C . THR A 1 185 ? 12.090 4.743 -10.917 1.00 93.06 185 THR A C 1
ATOM 1395 O O . THR A 1 185 ? 11.387 4.209 -10.059 1.00 93.06 185 THR A O 1
ATOM 1398 N N . ILE A 1 186 ? 11.613 5.679 -11.743 1.00 92.69 186 ILE A N 1
ATOM 1399 C CA . ILE A 1 186 ? 10.225 6.169 -11.674 1.00 92.69 186 ILE A CA 1
ATOM 1400 C C . ILE A 1 186 ? 9.244 5.032 -11.979 1.00 92.69 186 ILE A C 1
ATOM 1402 O O . ILE A 1 186 ? 8.276 4.823 -11.250 1.00 92.69 186 ILE A O 1
ATOM 1406 N N . VAL A 1 187 ? 9.511 4.248 -13.025 1.00 91.69 187 VAL A N 1
ATOM 1407 C CA . VAL A 1 187 ? 8.663 3.112 -13.405 1.00 91.69 187 VAL A CA 1
ATOM 1408 C C . VAL A 1 187 ? 8.649 2.043 -12.304 1.00 91.69 187 VAL A C 1
ATOM 1410 O O . VAL A 1 187 ? 7.583 1.522 -11.984 1.00 91.69 187 VAL A O 1
ATOM 1413 N N . ASN A 1 188 ? 9.784 1.766 -11.653 1.00 92.44 188 ASN A N 1
ATOM 1414 C CA . ASN A 1 188 ? 9.852 0.865 -10.498 1.00 92.44 188 ASN A CA 1
ATOM 1415 C C . ASN A 1 188 ? 9.003 1.347 -9.313 1.00 92.44 188 ASN A C 1
ATOM 1417 O O . ASN A 1 188 ? 8.321 0.537 -8.687 1.00 92.44 188 ASN A O 1
ATOM 1421 N N . GLN A 1 189 ? 8.998 2.651 -9.017 1.00 91.19 189 GLN A N 1
ATOM 1422 C CA . GLN A 1 189 ? 8.132 3.215 -7.974 1.00 91.19 189 GLN A CA 1
ATOM 1423 C C . GLN A 1 189 ? 6.648 3.003 -8.306 1.00 91.19 189 GLN A C 1
ATOM 1425 O O . GLN A 1 189 ? 5.875 2.586 -7.443 1.00 91.19 189 GLN A O 1
ATOM 1430 N N . VAL A 1 190 ? 6.259 3.203 -9.570 1.00 90.44 190 VAL A N 1
ATOM 1431 C CA . VAL A 1 190 ? 4.892 2.922 -10.041 1.00 90.44 190 VAL A CA 1
ATOM 1432 C C . VAL A 1 190 ? 4.563 1.428 -9.940 1.00 90.44 190 VAL A C 1
ATOM 1434 O O . VAL A 1 190 ? 3.462 1.071 -9.529 1.00 90.44 190 VAL A O 1
ATOM 1437 N N . LEU A 1 191 ? 5.504 0.533 -10.256 1.00 90.69 191 LEU A N 1
ATOM 1438 C CA . LEU A 1 191 ? 5.295 -0.912 -10.113 1.00 90.69 191 LEU A CA 1
ATOM 1439 C C . LEU A 1 191 ? 5.123 -1.341 -8.654 1.00 90.69 191 LEU A C 1
ATOM 1441 O O . LEU A 1 191 ? 4.309 -2.226 -8.392 1.00 90.69 191 LEU A O 1
ATOM 1445 N N . ALA A 1 192 ? 5.855 -0.722 -7.724 1.00 90.50 192 ALA A N 1
ATOM 1446 C CA . ALA A 1 192 ? 5.766 -0.993 -6.289 1.00 90.50 192 ALA A CA 1
ATOM 1447 C C . ALA A 1 192 ? 4.456 -0.482 -5.662 1.00 90.50 192 ALA A C 1
ATOM 1449 O O . ALA A 1 192 ? 3.974 -1.052 -4.684 1.00 90.50 192 ALA A O 1
ATOM 1450 N N . PHE A 1 193 ? 3.848 0.546 -6.257 1.00 91.00 193 PHE A N 1
ATOM 1451 C CA . PHE A 1 193 ? 2.553 1.088 -5.844 1.00 91.00 193 PHE A CA 1
ATOM 1452 C C . PHE A 1 193 ? 1.378 0.134 -6.118 1.00 91.00 193 PHE A C 1
ATOM 1454 O O . PHE A 1 193 ? 0.382 0.130 -5.401 1.00 91.00 193 PHE A O 1
ATOM 1461 N N . ILE A 1 194 ? 1.465 -0.706 -7.153 1.00 91.06 194 ILE A N 1
ATOM 1462 C CA . ILE A 1 194 ? 0.348 -1.576 -7.554 1.00 91.06 194 ILE A CA 1
ATOM 1463 C C . ILE A 1 194 ? 0.033 -2.657 -6.501 1.00 91.06 194 ILE A C 1
ATOM 1465 O O . ILE A 1 194 ? -1.135 -2.776 -6.124 1.00 91.06 194 ILE A O 1
ATOM 1469 N N . PRO A 1 195 ? 1.011 -3.426 -5.974 1.00 90.12 195 PRO A N 1
ATOM 1470 C CA . PRO A 1 195 ? 0.761 -4.362 -4.881 1.00 90.12 195 PRO A CA 1
ATOM 1471 C C . PRO A 1 195 ? 0.148 -3.689 -3.655 1.00 90.12 195 PRO A C 1
ATOM 1473 O O . PRO A 1 195 ? -0.78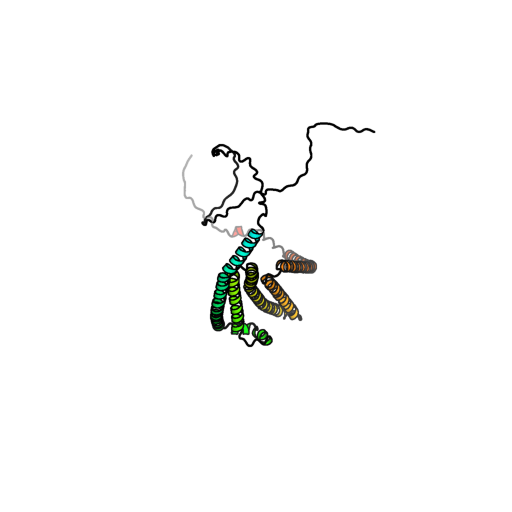7 -4.223 -3.060 1.00 90.12 195 PRO A O 1
ATOM 1476 N N . SER A 1 196 ? 0.642 -2.505 -3.291 1.00 92.88 196 SER A N 1
ATOM 1477 C CA . SER A 1 196 ? 0.170 -1.801 -2.104 1.00 92.88 196 SER A CA 1
ATOM 1478 C C . SER A 1 196 ? -1.253 -1.259 -2.280 1.00 92.88 196 SER A C 1
ATOM 1480 O O . SER A 1 196 ? -2.067 -1.363 -1.362 1.00 92.88 196 SER A O 1
ATOM 1482 N N . LEU A 1 197 ? -1.610 -0.821 -3.492 1.00 92.75 197 LEU A N 1
ATOM 1483 C CA . LEU A 1 197 ? -2.980 -0.468 -3.863 1.00 92.75 197 LEU A CA 1
ATOM 1484 C C . LEU A 1 197 ? -3.939 -1.666 -3.756 1.00 92.75 197 LEU A C 1
ATOM 1486 O O . LEU A 1 197 ? -5.053 -1.514 -3.255 1.00 92.75 197 LEU A O 1
ATOM 1490 N N . ILE A 1 198 ? -3.517 -2.865 -4.175 1.00 91.50 198 ILE A N 1
ATOM 1491 C CA . ILE A 1 198 ? -4.328 -4.084 -4.010 1.00 91.50 198 ILE A CA 1
ATOM 1492 C C . ILE A 1 198 ? -4.593 -4.341 -2.521 1.00 91.50 198 ILE A C 1
ATOM 1494 O O . ILE A 1 198 ? -5.739 -4.573 -2.137 1.00 91.50 198 ILE A O 1
ATOM 1498 N N . VAL A 1 199 ? -3.563 -4.249 -1.674 1.00 94.75 199 VAL A N 1
ATOM 1499 C CA . VAL A 1 199 ? -3.715 -4.412 -0.219 1.00 94.75 199 VAL A CA 1
ATOM 1500 C C . VAL A 1 199 ? -4.652 -3.347 0.362 1.00 94.75 199 VAL A C 1
ATOM 1502 O O . VAL A 1 199 ? -5.527 -3.689 1.153 1.00 94.75 199 VAL A O 1
ATOM 1505 N N . ALA A 1 200 ? -4.544 -2.087 -0.066 1.00 94.19 200 ALA A N 1
ATOM 1506 C CA . ALA A 1 200 ? -5.424 -1.006 0.379 1.00 94.19 200 ALA A CA 1
ATOM 1507 C C . ALA A 1 200 ? -6.904 -1.284 0.056 1.00 94.19 200 ALA A C 1
ATOM 1509 O O . ALA A 1 200 ? -7.770 -1.137 0.920 1.00 94.19 200 ALA A O 1
ATOM 1510 N N . VAL A 1 201 ? -7.202 -1.748 -1.164 1.00 92.00 201 VAL A N 1
ATOM 1511 C CA . VAL A 1 201 ? -8.567 -2.128 -1.568 1.00 92.00 201 VAL A CA 1
ATOM 1512 C C . VAL A 1 201 ? -9.078 -3.318 -0.751 1.00 92.00 201 VAL A C 1
ATOM 1514 O O . VAL A 1 201 ? -10.235 -3.315 -0.327 1.00 92.00 201 VAL A O 1
ATOM 1517 N N . LEU A 1 202 ? -8.229 -4.318 -0.488 1.00 92.88 202 LEU A N 1
ATOM 1518 C CA . LEU A 1 202 ? -8.590 -5.469 0.344 1.00 92.88 202 LEU A CA 1
ATOM 1519 C C . LEU A 1 202 ? -8.898 -5.060 1.790 1.00 92.88 202 LEU A C 1
ATOM 1521 O O . LEU A 1 202 ? -9.903 -5.508 2.342 1.00 92.88 202 LEU A O 1
ATOM 1525 N N . ILE A 1 203 ? -8.084 -4.179 2.380 1.00 94.38 203 ILE A N 1
ATOM 1526 C CA . ILE A 1 203 ? -8.323 -3.612 3.714 1.00 94.38 203 ILE A CA 1
ATOM 1527 C C . ILE A 1 203 ? -9.662 -2.875 3.731 1.00 94.38 203 ILE A C 1
ATOM 1529 O O . ILE A 1 203 ? -10.495 -3.143 4.594 1.00 94.38 203 ILE A O 1
ATOM 1533 N N . LEU A 1 204 ? -9.914 -1.998 2.757 1.00 93.19 204 LEU A N 1
ATOM 1534 C CA . LEU A 1 204 ? -11.155 -1.229 2.701 1.00 93.19 204 LEU A CA 1
ATOM 1535 C C . LEU A 1 204 ? -12.388 -2.136 2.557 1.00 93.19 204 LEU A C 1
ATOM 1537 O O . LEU A 1 204 ? -13.398 -1.918 3.225 1.00 93.19 204 LEU A O 1
ATOM 1541 N N . GLY A 1 205 ? -12.291 -3.190 1.741 1.00 91.62 205 GLY A N 1
ATOM 1542 C CA . GLY A 1 205 ? -13.329 -4.214 1.620 1.00 91.62 205 GLY A CA 1
ATOM 1543 C C . GLY A 1 205 ? -13.578 -4.959 2.936 1.00 91.62 205 GLY A C 1
ATOM 1544 O O . GLY A 1 205 ? -14.729 -5.114 3.348 1.00 91.62 205 GLY A O 1
ATOM 1545 N N . ALA A 1 206 ? -12.513 -5.363 3.636 1.00 93.19 206 ALA A N 1
ATOM 1546 C CA . ALA A 1 206 ? -12.606 -6.043 4.927 1.00 93.19 206 ALA A CA 1
ATOM 1547 C C . ALA A 1 206 ? -13.238 -5.152 6.009 1.00 93.19 206 ALA A C 1
ATOM 1549 O O . ALA A 1 206 ? -14.143 -5.590 6.720 1.00 93.19 206 ALA A O 1
ATOM 1550 N N . PHE A 1 207 ? -12.825 -3.885 6.097 1.00 94.56 207 PHE A N 1
ATOM 1551 C CA . PHE A 1 207 ? -13.399 -2.920 7.034 1.00 94.56 207 PHE A CA 1
ATOM 1552 C C . PHE A 1 207 ? -14.832 -2.533 6.682 1.00 94.56 207 PHE A C 1
ATOM 1554 O O . PHE A 1 207 ? -15.631 -2.340 7.589 1.00 94.56 207 PHE A O 1
ATOM 1561 N N . SER A 1 208 ? -15.196 -2.454 5.400 1.00 92.00 208 SER A N 1
ATOM 1562 C CA . SER A 1 208 ? -16.584 -2.218 4.988 1.00 92.00 208 SER A CA 1
ATOM 1563 C C . SER A 1 208 ? -17.498 -3.358 5.443 1.00 92.00 208 SER A C 1
ATOM 1565 O O . SER A 1 208 ? -18.555 -3.117 6.037 1.00 92.00 208 SER A O 1
ATOM 1567 N N . TRP A 1 209 ? -17.053 -4.605 5.261 1.00 92.75 209 TRP A N 1
ATOM 1568 C CA . TRP A 1 209 ? -17.763 -5.772 5.776 1.00 92.75 209 TRP A CA 1
ATOM 1569 C C . TRP A 1 209 ? -17.843 -5.755 7.309 1.00 92.75 209 TRP A C 1
ATOM 1571 O O . TRP A 1 209 ? -18.933 -5.901 7.866 1.00 92.75 209 TRP A O 1
ATOM 1581 N N . LEU A 1 210 ? -16.729 -5.487 7.996 1.00 94.50 210 LEU A N 1
ATOM 1582 C CA . LEU A 1 210 ? -16.681 -5.412 9.457 1.00 94.50 210 LEU A CA 1
ATOM 1583 C C . LEU A 1 210 ? -17.570 -4.290 10.013 1.00 94.50 210 LEU A C 1
ATOM 1585 O O . LEU A 1 210 ? -18.292 -4.510 10.979 1.00 94.50 210 LEU A O 1
ATOM 1589 N N . ALA A 1 211 ? -17.585 -3.119 9.377 1.00 94.31 211 ALA A N 1
ATOM 1590 C CA . ALA A 1 211 ? -18.407 -1.982 9.774 1.00 94.31 211 ALA A CA 1
ATOM 1591 C C . ALA A 1 211 ? -19.901 -2.311 9.670 1.00 94.31 211 ALA A C 1
ATOM 1593 O O . ALA A 1 211 ? -20.676 -1.969 10.564 1.00 94.31 211 ALA A O 1
ATOM 1594 N N . SER A 1 212 ? -20.317 -3.024 8.615 1.00 92.31 212 SER A N 1
ATOM 1595 C CA . SER A 1 212 ? -21.709 -3.471 8.472 1.00 92.31 212 SER A CA 1
ATOM 1596 C C . SER A 1 212 ? -22.130 -4.429 9.595 1.00 92.31 212 SER A C 1
ATOM 1598 O O . SER A 1 212 ? -23.231 -4.310 10.134 1.00 92.31 212 SER A O 1
ATOM 1600 N N . ARG A 1 213 ? -21.226 -5.327 10.011 1.00 95.00 213 ARG A N 1
ATOM 1601 C CA . ARG A 1 213 ? -21.449 -6.251 11.130 1.00 95.00 213 ARG A CA 1
ATOM 1602 C C . ARG A 1 213 ? -21.465 -5.528 12.469 1.00 95.00 213 ARG A C 1
ATOM 1604 O O . ARG A 1 213 ? -22.367 -5.773 13.261 1.00 95.00 213 ARG A O 1
ATOM 1611 N N . ALA A 1 214 ? -20.531 -4.608 12.692 1.00 94.06 214 ALA A N 1
ATOM 1612 C CA . ALA A 1 214 ? -20.490 -3.779 13.891 1.00 94.06 214 ALA A CA 1
ATOM 1613 C C . ALA A 1 214 ? -21.793 -2.987 14.054 1.00 94.06 214 ALA A C 1
ATOM 1615 O O . ALA A 1 214 ? -22.399 -3.018 15.121 1.00 94.06 214 ALA A O 1
ATOM 1616 N N . ARG A 1 215 ? -22.286 -2.366 12.974 1.00 94.31 215 ARG A N 1
ATOM 1617 C CA . ARG A 1 215 ? -23.576 -1.669 12.977 1.00 94.31 215 ARG A CA 1
ATOM 1618 C C . ARG A 1 215 ? -24.718 -2.585 13.387 1.00 94.31 215 ARG A C 1
ATOM 1620 O O . ARG A 1 215 ? -25.459 -2.216 14.285 1.00 94.31 215 ARG A O 1
ATOM 1627 N N . ALA A 1 216 ? -24.844 -3.750 12.751 1.00 92.81 216 ALA A N 1
ATOM 1628 C CA . ALA A 1 216 ? -25.936 -4.685 13.018 1.00 92.81 216 ALA A CA 1
ATOM 1629 C C . ALA A 1 216 ? -25.927 -5.207 14.465 1.00 92.81 216 ALA A C 1
ATOM 1631 O O . ALA A 1 216 ? -26.982 -5.313 15.084 1.00 92.81 216 ALA A O 1
ATOM 1632 N N . LEU A 1 217 ? -24.741 -5.495 15.014 1.00 94.19 217 LEU A N 1
ATOM 1633 C CA . LEU A 1 217 ? -24.588 -5.929 16.405 1.00 94.19 217 LEU A CA 1
ATOM 1634 C C . LEU A 1 217 ? -24.976 -4.821 17.389 1.00 94.19 217 LEU A C 1
ATOM 1636 O O . LEU A 1 217 ? -25.692 -5.079 18.350 1.00 94.19 217 LEU A O 1
ATOM 1640 N N . VAL A 1 218 ? -24.536 -3.586 17.132 1.00 93.88 218 VAL A N 1
ATOM 1641 C CA . VAL A 1 218 ? -24.847 -2.432 17.986 1.00 93.88 218 VAL A CA 1
ATOM 1642 C C . VAL A 1 218 ? -26.334 -2.090 17.912 1.00 93.88 218 VAL A C 1
ATOM 1644 O O . VAL A 1 218 ? -26.970 -1.951 18.950 1.00 93.88 218 VAL A O 1
ATOM 1647 N N . THR A 1 219 ? -26.926 -1.999 16.718 1.00 92.19 219 THR A N 1
ATOM 1648 C CA . THR A 1 219 ? -28.362 -1.703 16.602 1.00 92.19 219 THR A CA 1
ATOM 1649 C C . THR A 1 219 ? -29.206 -2.801 17.230 1.00 92.19 219 THR A C 1
ATOM 1651 O O . THR A 1 219 ? -30.087 -2.475 18.012 1.00 92.19 219 THR A O 1
ATOM 1654 N N . GLY A 1 220 ? -28.895 -4.078 16.973 1.00 91.62 220 GLY A N 1
ATOM 1655 C CA . GLY A 1 220 ? -29.665 -5.201 17.513 1.00 91.62 220 GLY A CA 1
ATOM 1656 C C . GLY A 1 220 ? -29.575 -5.333 19.036 1.00 91.62 220 GLY A C 1
ATOM 1657 O O . GLY A 1 220 ? -30.532 -5.765 19.669 1.00 91.62 220 GLY A O 1
ATOM 1658 N N . ALA A 1 221 ? -28.456 -4.926 19.642 1.00 91.50 221 ALA A N 1
ATOM 1659 C CA . ALA A 1 221 ? -28.313 -4.913 21.096 1.00 91.50 221 ALA A CA 1
ATOM 1660 C C . ALA A 1 221 ? -29.045 -3.734 21.763 1.00 91.50 221 ALA A C 1
ATOM 1662 O O . ALA A 1 221 ? -29.513 -3.875 22.890 1.00 91.50 221 ALA A O 1
ATOM 1663 N N . LEU A 1 222 ? -29.136 -2.577 21.095 1.00 89.94 222 LEU A N 1
ATOM 1664 C CA . LEU A 1 222 ? -29.732 -1.360 21.664 1.00 89.94 222 LEU A CA 1
ATOM 1665 C C . LEU A 1 222 ? -31.209 -1.151 21.300 1.00 89.94 222 LEU A C 1
ATOM 1667 O O . LEU A 1 222 ? -31.878 -0.362 21.968 1.00 89.94 222 LEU A O 1
ATOM 1671 N N . GLU A 1 223 ? -31.724 -1.846 20.285 1.00 86.81 223 GLU A N 1
ATOM 1672 C CA . GLU A 1 223 ? -33.125 -1.770 19.841 1.00 86.81 223 GLU A CA 1
ATOM 1673 C C . GLU A 1 223 ? -34.152 -1.936 20.977 1.00 86.81 223 GLU A C 1
ATOM 1675 O O . GLU A 1 223 ? -35.102 -1.155 21.025 1.00 86.81 223 GLU A O 1
ATOM 1680 N N . PRO A 1 224 ? -33.965 -2.863 21.941 1.00 85.69 224 PRO A N 1
ATOM 1681 C CA . PRO A 1 224 ? -34.914 -3.041 23.041 1.00 85.69 224 PRO A CA 1
ATOM 1682 C C . PRO A 1 224 ? -34.900 -1.909 24.076 1.00 85.69 224 PRO A C 1
ATOM 1684 O O . PRO A 1 224 ? -35.824 -1.806 24.878 1.00 85.69 224 PRO A O 1
ATOM 1687 N N . SER A 1 225 ? -33.838 -1.099 24.123 1.00 81.38 225 SER A N 1
ATOM 1688 C CA . SER A 1 225 ? -33.569 -0.194 25.249 1.00 81.38 225 SER A CA 1
ATOM 1689 C C . SER A 1 225 ? -33.549 1.287 24.878 1.00 81.38 225 SER A C 1
ATOM 1691 O O . SER A 1 225 ? -33.696 2.119 25.771 1.00 81.38 225 SER A O 1
ATOM 1693 N N . MET A 1 226 ? -33.356 1.652 23.604 1.00 83.56 226 MET A N 1
ATOM 1694 C CA . MET A 1 226 ? -33.221 3.057 23.201 1.00 83.56 226 MET A CA 1
ATOM 1695 C C . MET A 1 226 ? -33.909 3.377 21.859 1.00 83.56 226 MET A C 1
ATOM 1697 O O . MET A 1 226 ? -33.607 2.731 20.857 1.00 83.56 226 MET A O 1
ATOM 1701 N N . PRO A 1 227 ? -34.716 4.461 21.776 1.00 81.50 227 PRO A N 1
ATOM 1702 C CA . PRO A 1 227 ? -35.327 4.930 20.520 1.00 81.50 227 PRO A CA 1
ATOM 1703 C C . PRO A 1 227 ? -34.305 5.318 19.437 1.00 81.50 227 PRO A C 1
ATOM 1705 O O . PRO A 1 227 ? -34.587 5.243 18.244 1.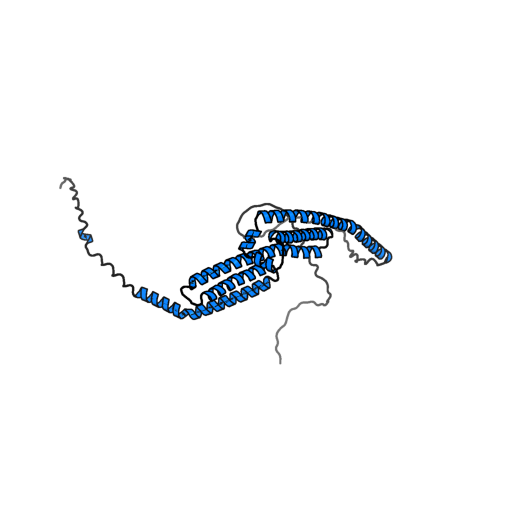00 81.50 227 PRO A O 1
ATOM 1708 N N . ASN A 1 228 ? -33.095 5.709 19.853 1.00 86.94 228 ASN A N 1
ATOM 1709 C CA . ASN A 1 228 ? -32.024 6.196 18.981 1.00 86.94 228 ASN A CA 1
ATOM 1710 C C . ASN A 1 228 ? -30.932 5.137 18.715 1.00 86.94 228 ASN A C 1
ATOM 1712 O O . ASN A 1 228 ? -29.782 5.474 18.437 1.00 86.94 228 ASN A O 1
ATOM 1716 N N . ALA A 1 229 ? -31.256 3.841 18.775 1.00 88.00 229 ALA A N 1
ATOM 1717 C CA . ALA A 1 229 ? -30.290 2.767 18.504 1.00 88.00 229 ALA A CA 1
ATOM 1718 C C . ALA A 1 229 ? -29.635 2.883 17.107 1.00 88.00 229 ALA A C 1
ATOM 1720 O O . ALA A 1 229 ? -28.464 2.540 16.919 1.00 88.00 229 ALA A O 1
ATOM 1721 N N . SER A 1 230 ? -30.361 3.430 16.126 1.00 87.81 230 SER A N 1
ATOM 1722 C CA . SER A 1 230 ? -29.895 3.579 14.744 1.00 87.81 230 SER A CA 1
ATOM 1723 C C . SER A 1 230 ? -28.749 4.587 14.579 1.00 87.81 230 SER A C 1
ATOM 1725 O O . SER A 1 230 ? -27.848 4.341 13.770 1.00 87.81 230 SER A O 1
ATOM 1727 N N . THR A 1 231 ? -28.729 5.685 15.346 1.00 92.06 231 THR A N 1
ATOM 1728 C CA . THR A 1 231 ? -27.652 6.689 15.298 1.00 92.06 231 THR A CA 1
ATOM 1729 C C . THR A 1 231 ? -26.381 6.179 15.960 1.00 92.06 231 THR A C 1
ATOM 1731 O O . THR A 1 231 ? -25.297 6.385 15.418 1.00 92.06 231 THR A O 1
ATOM 1734 N N . ILE A 1 232 ? -26.497 5.435 17.063 1.00 91.81 232 ILE A N 1
ATOM 1735 C CA . ILE A 1 232 ? -25.348 4.789 17.718 1.00 91.81 232 ILE A CA 1
ATOM 1736 C C . ILE A 1 232 ? -24.749 3.717 16.797 1.00 91.81 232 ILE A C 1
ATOM 1738 O O . ILE A 1 232 ? -23.534 3.656 16.610 1.00 91.81 232 ILE A O 1
ATOM 1742 N N . GLY A 1 233 ? -25.595 2.927 16.129 1.00 92.06 233 GLY A N 1
ATOM 1743 C CA . GLY A 1 233 ? -25.146 1.972 15.117 1.00 92.06 233 GLY A CA 1
ATOM 1744 C C . GLY A 1 233 ? -24.465 2.633 13.915 1.00 92.06 233 GLY A C 1
ATOM 1745 O O . GLY A 1 233 ? -23.467 2.119 13.406 1.00 92.06 233 GLY A O 1
ATOM 1746 N N . PHE A 1 234 ? -24.966 3.785 13.458 1.00 92.44 234 PHE A N 1
ATOM 1747 C CA . PHE A 1 234 ? -24.307 4.556 12.402 1.00 92.44 234 PHE A CA 1
ATOM 1748 C C . PHE A 1 234 ? -22.956 5.122 12.859 1.00 92.44 234 PHE A C 1
ATOM 1750 O O . PHE A 1 234 ? -21.995 5.073 12.096 1.00 92.44 234 PHE A O 1
ATOM 1757 N N . LEU A 1 235 ? -22.851 5.595 14.103 1.00 94.00 235 LEU A N 1
ATOM 1758 C CA . LEU A 1 235 ? -21.589 6.063 14.670 1.00 94.00 235 LEU A CA 1
ATOM 1759 C C . LEU A 1 235 ? -20.551 4.934 14.740 1.00 94.00 235 LEU A C 1
ATOM 1761 O O . LEU A 1 235 ? -19.404 5.141 14.352 1.00 94.00 235 LEU A O 1
ATOM 1765 N N . ALA A 1 236 ? -20.959 3.727 15.145 1.00 93.81 236 ALA A N 1
ATOM 1766 C CA . ALA A 1 236 ? -20.097 2.545 15.133 1.00 93.81 236 ALA A CA 1
ATOM 1767 C C . ALA A 1 236 ? -19.627 2.194 13.712 1.00 93.81 236 ALA A C 1
ATOM 1769 O O . ALA A 1 236 ? -18.438 1.973 13.489 1.00 93.81 236 ALA A O 1
ATOM 1770 N N . TYR A 1 237 ? -20.541 2.221 12.734 1.00 94.25 237 TYR A N 1
ATOM 1771 C CA . TYR A 1 237 ? -20.197 2.037 11.322 1.00 94.25 237 TYR A CA 1
ATOM 1772 C C . TYR A 1 237 ? -19.156 3.060 10.855 1.00 94.25 237 TYR A C 1
ATOM 1774 O O . TYR A 1 237 ? -18.136 2.683 10.281 1.00 94.25 237 TYR A O 1
ATOM 1782 N N . ALA A 1 238 ? -19.406 4.347 11.110 1.00 94.25 238 ALA A N 1
ATOM 1783 C CA . ALA A 1 238 ? -18.536 5.438 10.689 1.00 94.25 238 ALA A CA 1
ATOM 1784 C C . ALA A 1 238 ? -17.157 5.358 11.356 1.00 94.25 238 ALA A C 1
ATOM 1786 O O . ALA A 1 238 ? -16.151 5.552 10.680 1.00 94.25 238 ALA A O 1
ATOM 1787 N N . ALA A 1 239 ? -17.099 5.006 12.644 1.00 93.94 239 ALA A N 1
ATOM 1788 C CA . ALA A 1 239 ? -15.846 4.807 13.360 1.00 93.94 239 ALA A CA 1
ATOM 1789 C C . ALA A 1 239 ? -15.035 3.659 12.744 1.00 93.94 239 ALA A C 1
ATOM 1791 O O . ALA A 1 239 ? -13.904 3.874 12.311 1.00 93.94 239 ALA A O 1
ATOM 1792 N N . THR A 1 240 ? -15.617 2.458 12.627 1.00 94.88 240 THR A N 1
ATOM 1793 C CA . THR A 1 240 ? -14.931 1.290 12.051 1.00 94.88 240 THR A CA 1
ATOM 1794 C C . THR A 1 240 ? -14.472 1.556 10.621 1.00 94.88 240 THR A C 1
ATOM 1796 O O . THR A 1 240 ? -13.326 1.270 10.277 1.00 94.88 240 THR A O 1
ATOM 1799 N N . LEU A 1 241 ? -15.336 2.132 9.784 1.00 94.62 241 LEU A N 1
ATOM 1800 C CA . LEU A 1 241 ? -15.006 2.379 8.384 1.00 94.62 241 LEU A CA 1
ATOM 1801 C C . LEU A 1 241 ? -13.983 3.517 8.238 1.00 94.62 241 LEU A C 1
ATOM 1803 O O . LEU A 1 241 ? -13.100 3.425 7.390 1.00 94.62 241 LEU A O 1
ATOM 1807 N N . GLY A 1 242 ? -14.022 4.522 9.119 1.00 93.44 242 GLY A N 1
ATOM 1808 C CA . GLY A 1 242 ? -13.005 5.571 9.226 1.00 93.44 242 GLY A CA 1
ATOM 1809 C C . GLY A 1 242 ? -11.612 5.013 9.527 1.00 93.44 242 GLY A C 1
ATOM 1810 O O . GLY A 1 242 ? -10.662 5.348 8.822 1.00 93.44 242 GLY A O 1
ATOM 1811 N N . PHE A 1 243 ? -11.491 4.088 10.487 1.00 93.62 243 PHE A N 1
ATOM 1812 C CA . PHE A 1 243 ? -10.228 3.376 10.734 1.00 93.62 243 PHE A CA 1
ATOM 1813 C C . PHE A 1 243 ? -9.755 2.596 9.502 1.00 93.62 243 PHE A C 1
ATOM 1815 O O . PHE A 1 243 ? -8.572 2.629 9.169 1.00 93.62 243 PHE A O 1
ATOM 1822 N N . GLY A 1 244 ? -10.677 1.943 8.790 1.00 94.50 244 GLY A N 1
ATOM 1823 C CA . GLY A 1 244 ? -10.366 1.216 7.561 1.00 94.50 244 GLY A CA 1
ATOM 1824 C C . GLY A 1 244 ? -9.846 2.101 6.431 1.00 94.50 244 GLY A C 1
ATOM 1825 O O . GLY A 1 244 ? -8.889 1.727 5.757 1.00 94.50 244 GLY A O 1
ATOM 1826 N N . VAL A 1 245 ? -10.436 3.284 6.239 1.00 93.38 245 VAL A N 1
ATOM 1827 C CA . VAL A 1 245 ? -9.982 4.263 5.235 1.00 93.38 245 VAL A CA 1
ATOM 1828 C C . VAL A 1 245 ? -8.563 4.731 5.539 1.00 93.38 245 VAL A C 1
ATOM 1830 O O . VAL A 1 245 ? -7.735 4.792 4.634 1.00 93.38 245 VAL A O 1
ATOM 1833 N N . ILE A 1 246 ? -8.262 5.013 6.806 1.00 91.94 246 ILE A N 1
ATOM 1834 C CA . ILE A 1 246 ? -6.928 5.456 7.225 1.00 91.94 246 ILE A CA 1
ATOM 1835 C C . ILE A 1 246 ? -5.910 4.325 7.049 1.00 91.94 246 ILE A C 1
ATOM 1837 O O . ILE A 1 246 ? -4.869 4.541 6.437 1.00 91.94 246 ILE A O 1
ATOM 1841 N N . ALA A 1 247 ? -6.234 3.107 7.488 1.00 92.81 247 ALA A N 1
ATOM 1842 C CA . ALA A 1 247 ? -5.381 1.935 7.291 1.00 92.81 247 ALA A CA 1
ATOM 1843 C C . ALA A 1 247 ? -5.147 1.611 5.802 1.00 92.81 247 ALA A C 1
ATOM 1845 O O . ALA A 1 247 ? -4.076 1.151 5.419 1.00 92.81 247 ALA A O 1
ATOM 1846 N N . ALA A 1 248 ? -6.133 1.854 4.937 1.00 93.12 248 ALA A N 1
ATOM 1847 C CA . ALA A 1 248 ? -5.955 1.729 3.495 1.00 93.12 248 ALA A CA 1
ATOM 1848 C C . ALA A 1 248 ? -5.044 2.840 2.941 1.00 93.12 248 ALA A C 1
ATOM 1850 O O . ALA A 1 248 ? -4.182 2.565 2.108 1.00 93.12 248 ALA A O 1
ATOM 1851 N N . ALA A 1 249 ? -5.196 4.078 3.421 1.00 91.69 249 ALA A N 1
ATOM 1852 C CA . ALA A 1 249 ? -4.373 5.213 3.009 1.00 91.69 249 ALA A CA 1
ATOM 1853 C C . ALA A 1 249 ? -2.893 5.034 3.384 1.00 91.69 249 ALA A C 1
ATOM 1855 O O . ALA A 1 249 ? -2.022 5.387 2.589 1.00 91.69 249 ALA A O 1
ATOM 1856 N N . THR A 1 250 ? -2.590 4.431 4.538 1.00 91.12 250 THR A N 1
ATOM 1857 C CA . THR A 1 250 ? -1.202 4.145 4.932 1.00 91.12 250 THR A CA 1
ATOM 1858 C C . THR A 1 250 ? -0.539 3.114 4.016 1.00 91.12 250 THR A C 1
ATOM 1860 O O . THR A 1 250 ? 0.642 3.262 3.703 1.00 91.12 250 THR A O 1
ATOM 1863 N N . GLN A 1 251 ? -1.289 2.149 3.465 1.00 93.19 251 GLN A N 1
ATOM 1864 C CA . GLN A 1 251 ? -0.727 1.199 2.494 1.00 93.19 251 GLN A CA 1
ATOM 1865 C C . GLN A 1 251 ? -0.369 1.830 1.155 1.00 93.19 251 GLN A C 1
ATOM 1867 O O . GLN A 1 251 ? 0.570 1.383 0.505 1.00 93.19 251 GLN A O 1
ATOM 1872 N N . ILE A 1 252 ? -1.049 2.897 0.745 1.00 90.50 252 ILE A N 1
ATOM 1873 C CA . ILE A 1 252 ? -0.742 3.600 -0.507 1.00 90.50 252 ILE A CA 1
ATOM 1874 C C . ILE A 1 252 ? 0.665 4.236 -0.457 1.00 90.50 252 ILE A C 1
ATOM 1876 O O . ILE A 1 252 ? 1.285 4.440 -1.499 1.00 90.50 252 ILE A O 1
ATOM 1880 N N . GLY A 1 253 ? 1.219 4.489 0.735 1.00 85.38 253 GLY A N 1
ATOM 1881 C CA . GLY A 1 253 ? 2.612 4.919 0.899 1.00 85.38 253 GLY A CA 1
ATOM 1882 C C . GLY A 1 253 ? 2.847 6.418 0.683 1.00 85.38 253 GLY A C 1
ATOM 1883 O O . GLY A 1 253 ? 3.978 6.891 0.787 1.00 85.38 253 GLY A O 1
ATOM 1884 N N . VAL A 1 254 ? 1.797 7.191 0.401 1.00 80.75 254 VAL A N 1
ATOM 1885 C CA . VAL A 1 254 ? 1.905 8.635 0.167 1.00 80.75 254 VAL A CA 1
ATOM 1886 C C . VAL A 1 254 ? 1.890 9.362 1.506 1.00 80.75 254 VAL A C 1
ATOM 1888 O O . VAL A 1 254 ? 0.864 9.417 2.176 1.00 80.75 254 VAL A O 1
ATOM 1891 N N . ALA A 1 255 ? 3.043 9.926 1.880 1.00 83.19 255 ALA A N 1
ATOM 1892 C CA . ALA A 1 255 ? 3.221 10.719 3.098 1.00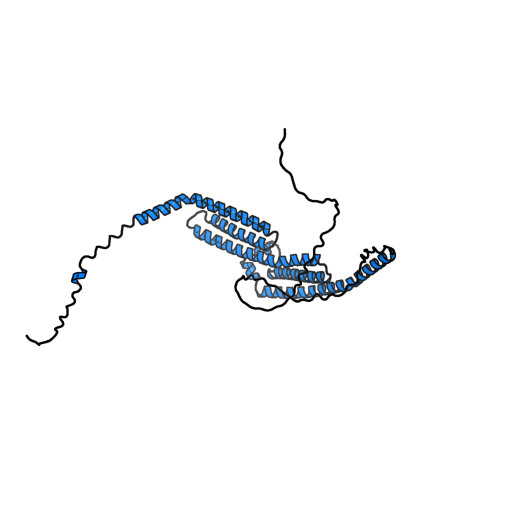 83.19 255 ALA A CA 1
ATOM 1893 C C . ALA A 1 255 ? 2.700 10.023 4.372 1.00 83.19 255 ALA A C 1
ATOM 1895 O O . ALA A 1 255 ? 2.093 10.661 5.234 1.00 83.19 255 ALA A O 1
ATOM 1896 N N . THR A 1 256 ? 2.965 8.719 4.500 1.00 90.00 256 THR A N 1
ATOM 1897 C CA . THR A 1 256 ? 2.506 7.891 5.630 1.00 90.00 256 THR A CA 1
ATOM 1898 C C . THR A 1 256 ? 2.856 8.504 6.976 1.00 90.00 256 THR A C 1
ATOM 1900 O O . THR A 1 256 ? 1.997 8.573 7.839 1.00 90.00 256 THR A O 1
ATOM 1903 N N . ALA A 1 257 ? 4.052 9.081 7.117 1.00 93.00 257 ALA A N 1
ATOM 1904 C CA . ALA A 1 257 ? 4.467 9.761 8.340 1.00 93.00 257 ALA A CA 1
ATOM 1905 C C . ALA A 1 257 ? 3.518 10.902 8.751 1.00 93.00 257 ALA A C 1
ATOM 1907 O O . ALA A 1 257 ? 3.214 11.056 9.930 1.00 93.00 257 ALA A O 1
ATOM 1908 N N . ILE A 1 258 ? 3.025 11.695 7.793 1.00 94.00 258 ILE A N 1
ATOM 1909 C CA . ILE A 1 258 ? 2.085 12.786 8.084 1.00 94.00 258 ILE A CA 1
ATOM 1910 C C . ILE A 1 258 ? 0.743 12.202 8.528 1.00 94.00 258 ILE A C 1
ATOM 1912 O O . ILE A 1 258 ? 0.174 12.657 9.518 1.00 94.00 258 ILE A O 1
ATOM 1916 N N . ILE A 1 259 ? 0.260 11.172 7.827 1.00 91.00 259 ILE A N 1
ATOM 1917 C CA . ILE A 1 259 ? -0.992 10.482 8.158 1.00 91.00 259 ILE A CA 1
ATOM 1918 C C . ILE A 1 259 ? -0.904 9.858 9.556 1.00 91.00 259 ILE A C 1
ATOM 1920 O O . ILE A 1 259 ? -1.803 10.068 10.364 1.00 91.00 259 ILE A O 1
ATOM 1924 N N . ASP A 1 260 ? 0.190 9.163 9.866 1.00 92.06 260 ASP A N 1
ATOM 1925 C CA . ASP A 1 260 ? 0.414 8.484 11.143 1.00 92.06 260 ASP A CA 1
ATOM 1926 C C . ASP A 1 260 ? 0.477 9.478 12.304 1.00 92.06 260 ASP A C 1
ATOM 1928 O O . ASP A 1 260 ? -0.153 9.253 13.338 1.00 92.06 260 ASP A O 1
ATOM 1932 N N . ILE A 1 261 ? 1.185 10.602 12.133 1.00 94.94 261 ILE A N 1
ATOM 1933 C CA . ILE A 1 261 ? 1.265 11.661 13.149 1.00 94.94 261 ILE A CA 1
ATOM 1934 C C . ILE A 1 261 ? -0.117 12.280 13.385 1.00 94.94 261 ILE A C 1
ATOM 1936 O O . ILE A 1 261 ? -0.538 12.408 14.535 1.00 94.94 261 ILE A O 1
ATOM 1940 N N . LEU A 1 262 ? -0.842 12.638 12.319 1.00 94.19 262 LEU A N 1
ATOM 1941 C CA . LEU A 1 262 ? -2.175 13.239 12.430 1.00 94.19 262 LEU A CA 1
ATOM 1942 C C . LEU A 1 262 ? -3.173 12.279 13.075 1.00 94.19 262 LEU A C 1
ATOM 1944 O O . LEU A 1 262 ? -3.896 12.659 13.993 1.00 94.19 262 LEU A O 1
ATOM 1948 N N . PHE A 1 263 ? -3.197 11.027 12.627 1.00 91.94 263 PHE A N 1
ATOM 1949 C CA . PHE A 1 263 ? -4.094 10.009 13.154 1.00 91.94 263 PHE A CA 1
ATOM 1950 C C . PHE A 1 263 ? -3.788 9.690 14.614 1.00 91.94 263 PHE A C 1
ATOM 1952 O O . PHE A 1 263 ? -4.698 9.705 15.440 1.00 91.94 263 PHE A O 1
ATOM 1959 N N . THR A 1 264 ? -2.516 9.469 14.953 1.00 93.81 264 THR A N 1
ATOM 1960 C CA . THR A 1 264 ? -2.098 9.233 16.340 1.00 93.81 264 THR A CA 1
ATOM 1961 C C . THR A 1 264 ? -2.475 10.420 17.217 1.00 93.81 264 THR A C 1
ATOM 1963 O O . THR A 1 264 ? -3.024 10.219 18.295 1.00 93.81 264 THR A O 1
ATOM 1966 N N . GLY A 1 265 ? -2.261 11.650 16.741 1.00 96.56 265 GLY A N 1
ATOM 1967 C CA . GLY A 1 265 ? -2.658 12.866 17.448 1.00 96.56 265 GLY A CA 1
ATOM 1968 C C . GLY A 1 265 ? -4.166 12.948 17.698 1.00 96.56 265 GLY A C 1
ATOM 1969 O O . GLY A 1 265 ? -4.586 13.179 18.830 1.00 96.56 265 GLY A O 1
ATOM 1970 N N . ILE A 1 266 ? -4.989 12.705 16.672 1.00 95.00 266 ILE A N 1
ATOM 1971 C CA . ILE A 1 266 ? -6.456 12.740 16.785 1.00 95.00 266 ILE A CA 1
ATOM 1972 C C . ILE A 1 266 ? -6.960 11.626 17.708 1.00 95.00 266 ILE A C 1
ATOM 1974 O O . ILE A 1 266 ? -7.754 11.893 18.607 1.00 95.00 266 ILE A O 1
ATOM 1978 N N . VAL A 1 267 ? -6.500 10.387 17.523 1.00 93.94 267 VAL A N 1
ATOM 1979 C CA . VAL A 1 267 ? -6.934 9.241 18.336 1.00 93.94 267 VAL A CA 1
ATOM 1980 C C . VAL A 1 267 ? -6.486 9.395 19.783 1.00 93.94 267 VAL A C 1
ATOM 1982 O O . VAL A 1 267 ? -7.293 9.168 20.680 1.00 93.94 267 VAL A O 1
ATOM 1985 N N . ALA A 1 268 ? -5.246 9.823 20.032 1.00 96.56 268 ALA A N 1
ATOM 1986 C CA . ALA A 1 268 ? -4.764 10.092 21.384 1.00 96.56 268 ALA A CA 1
ATOM 1987 C C . ALA A 1 268 ? -5.554 11.231 22.044 1.00 96.56 268 ALA A C 1
ATOM 1989 O O . ALA A 1 268 ? -5.955 11.111 23.200 1.00 96.56 268 ALA A O 1
ATOM 1990 N N . GLY A 1 269 ? -5.836 12.305 21.300 1.00 97.69 269 GLY A N 1
ATOM 1991 C CA . GLY A 1 269 ? -6.654 13.419 21.774 1.00 97.69 269 GLY A CA 1
ATOM 1992 C C . GLY A 1 269 ? -8.078 12.990 22.132 1.00 97.69 269 GLY A C 1
ATOM 1993 O O . GLY A 1 269 ? -8.556 13.302 23.220 1.00 97.69 269 GLY A O 1
ATOM 1994 N N . LEU A 1 270 ? -8.739 12.218 21.265 1.00 95.94 270 LEU A N 1
ATOM 1995 C CA . LEU A 1 270 ? -10.074 11.676 21.530 1.00 95.94 270 LEU A CA 1
ATOM 1996 C C . LEU A 1 270 ? -10.067 10.690 22.700 1.00 95.94 270 LEU A C 1
ATOM 1998 O O . LEU A 1 270 ? -10.953 10.755 23.547 1.00 95.94 270 LEU A O 1
ATOM 2002 N N . ALA A 1 271 ? -9.068 9.811 22.787 1.00 96.12 271 ALA A N 1
ATOM 2003 C CA . ALA A 1 271 ? -8.931 8.872 23.896 1.00 96.12 271 ALA A CA 1
ATOM 2004 C C . ALA A 1 271 ? -8.787 9.605 25.237 1.00 96.12 271 ALA A C 1
ATOM 2006 O O . ALA A 1 271 ? -9.441 9.232 26.209 1.00 96.12 271 ALA A O 1
ATOM 2007 N N . LEU A 1 272 ? -7.997 10.683 25.279 1.00 97.75 272 LEU A N 1
ATOM 2008 C CA . LEU A 1 272 ? -7.884 11.544 26.456 1.00 97.75 272 LEU A CA 1
ATOM 2009 C C . LEU A 1 272 ? -9.194 12.277 26.756 1.00 97.75 272 LEU A C 1
ATOM 2011 O O . LEU A 1 272 ? -9.621 12.295 27.907 1.00 97.75 272 LEU A O 1
ATOM 2015 N N . ALA A 1 273 ? -9.856 12.840 25.745 1.00 96.88 273 ALA A N 1
ATOM 2016 C CA . ALA A 1 273 ? -11.115 13.558 25.922 1.00 96.88 273 ALA A CA 1
ATOM 2017 C C . ALA A 1 273 ? -12.222 12.647 26.475 1.00 96.88 273 ALA A C 1
ATOM 2019 O O . ALA A 1 273 ? -12.844 12.982 27.481 1.00 96.88 273 ALA A O 1
ATOM 2020 N N . PHE A 1 274 ? -12.431 11.472 25.872 1.00 95.50 274 PHE A N 1
ATOM 2021 C CA . PHE A 1 274 ? -13.394 10.487 26.365 1.00 95.50 274 PHE A CA 1
ATOM 2022 C C . PHE A 1 274 ? -12.982 9.929 27.726 1.00 95.50 274 PHE A C 1
ATOM 2024 O O . PHE A 1 274 ? -13.823 9.824 28.615 1.00 95.50 274 PHE A O 1
ATOM 2031 N N . GLY A 1 275 ? -11.699 9.620 27.923 1.00 96.19 275 GLY A N 1
ATOM 2032 C CA . GLY A 1 275 ? -11.185 9.133 29.201 1.00 96.19 275 GLY A CA 1
ATOM 2033 C C . GLY A 1 275 ? -11.441 10.115 30.344 1.00 96.19 275 GLY A C 1
ATOM 2034 O O . GLY A 1 275 ? -11.907 9.710 31.406 1.00 96.19 275 GLY A O 1
ATOM 2035 N N . LEU A 1 276 ? -11.215 11.411 30.115 1.00 96.94 276 LEU A N 1
ATOM 2036 C CA . LEU A 1 276 ? -11.525 12.460 31.084 1.00 96.94 276 LEU A CA 1
ATOM 2037 C C . LEU A 1 276 ? -13.036 12.639 31.261 1.00 96.94 276 LEU A C 1
ATOM 2039 O O . LEU A 1 276 ? -13.497 12.707 32.395 1.00 96.94 276 LEU A O 1
ATOM 2043 N N . ALA A 1 277 ? -13.818 12.657 30.180 1.00 96.06 277 ALA A N 1
ATOM 2044 C CA . ALA A 1 277 ? -15.270 12.805 30.263 1.00 96.06 277 ALA A CA 1
ATOM 2045 C C . ALA A 1 277 ? -15.920 11.682 31.092 1.00 96.06 277 ALA A C 1
ATOM 2047 O O . ALA A 1 277 ? -16.692 11.962 32.007 1.00 96.06 277 ALA A O 1
ATOM 2048 N N . PHE A 1 278 ? -15.563 10.421 30.832 1.00 94.38 278 PHE A N 1
ATOM 2049 C CA . PHE A 1 278 ? -16.066 9.279 31.601 1.00 94.38 278 PHE A CA 1
ATOM 2050 C C . PHE A 1 278 ? -15.443 9.190 32.999 1.00 94.38 278 PHE A C 1
ATOM 2052 O O . PHE A 1 278 ? -16.139 8.845 33.951 1.00 94.38 278 PHE A O 1
ATOM 2059 N N . GLY A 1 279 ? -14.158 9.522 33.150 1.00 94.56 279 GLY A N 1
ATOM 2060 C CA . GLY A 1 279 ? -13.463 9.474 34.437 1.00 94.56 279 GLY A CA 1
ATOM 2061 C C . GLY A 1 279 ? -13.980 10.506 35.440 1.00 94.56 279 GLY A C 1
ATOM 2062 O O . GLY A 1 279 ? -14.234 10.168 36.594 1.00 94.56 279 GLY A O 1
ATOM 2063 N N . LEU A 1 280 ? -14.17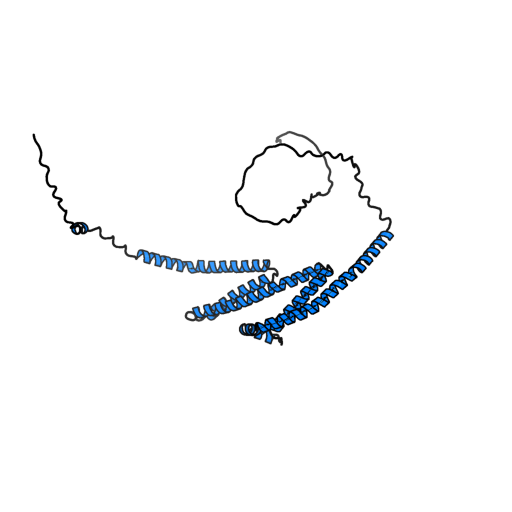4 11.754 35.002 1.00 96.19 280 LEU A N 1
ATOM 2064 C CA . LEU A 1 280 ? -14.753 12.811 35.835 1.00 96.19 280 LEU A CA 1
ATOM 2065 C C . LEU A 1 280 ? -16.272 12.646 35.992 1.00 96.19 280 LEU A C 1
ATOM 2067 O O . LEU A 1 280 ? -16.774 12.872 37.085 1.00 96.19 280 LEU A O 1
ATOM 2071 N N . GLY A 1 281 ? -16.992 12.224 34.945 1.00 93.75 281 GLY A N 1
ATOM 2072 C CA . GLY A 1 281 ? -18.453 12.078 34.976 1.00 93.75 281 GLY A CA 1
ATOM 2073 C C . GLY A 1 281 ? -18.974 10.829 35.701 1.00 93.75 281 GLY A C 1
ATOM 2074 O O . GLY A 1 281 ? -20.096 10.839 36.193 1.00 93.75 281 GLY A O 1
ATOM 2075 N N . GLY A 1 282 ? -18.184 9.754 35.789 1.00 94.50 282 GLY A N 1
ATOM 2076 C CA . GLY A 1 282 ? -18.571 8.501 36.453 1.00 94.50 282 GLY A CA 1
ATOM 2077 C C . GLY A 1 282 ? -18.117 8.378 37.911 1.00 94.50 282 GLY A C 1
ATOM 2078 O O . GLY A 1 282 ? -18.341 7.338 38.535 1.00 94.50 282 GLY A O 1
ATOM 2079 N N . ARG A 1 283 ? -17.447 9.402 38.460 1.00 95.69 283 ARG A N 1
ATOM 2080 C CA . ARG A 1 283 ? -16.814 9.346 39.786 1.00 95.69 283 ARG A CA 1
ATOM 2081 C C . ARG A 1 283 ? -17.827 9.084 40.899 1.00 95.69 283 ARG A C 1
ATOM 2083 O O . ARG A 1 283 ? -17.577 8.252 41.771 1.00 95.69 283 ARG A O 1
ATOM 2090 N N . GLU A 1 284 ? -18.955 9.785 40.879 1.00 94.00 284 GLU A N 1
ATOM 2091 C CA . GLU A 1 284 ? -19.993 9.681 41.906 1.00 94.00 284 GLU A CA 1
ATOM 2092 C C . GLU A 1 284 ? -20.675 8.305 41.891 1.00 94.00 284 GLU A C 1
ATOM 2094 O O . GLU A 1 284 ? -20.828 7.692 42.951 1.00 94.00 284 GLU A O 1
ATOM 2099 N N . GLU A 1 285 ? -20.988 7.779 40.704 1.00 95.25 285 GLU A N 1
ATOM 2100 C CA . GLU A 1 285 ? -21.576 6.444 40.529 1.00 95.25 285 GLU A CA 1
ATOM 2101 C C . GLU A 1 285 ? -20.617 5.344 40.999 1.00 95.25 285 GLU A C 1
ATOM 2103 O O . GLU A 1 285 ? -20.993 4.458 41.773 1.00 95.25 285 GLU A O 1
ATOM 2108 N N . ALA A 1 286 ? -19.335 5.440 40.628 1.00 93.19 286 ALA A N 1
ATOM 2109 C CA . ALA A 1 286 ? -18.305 4.523 41.109 1.00 93.19 286 ALA A CA 1
ATOM 2110 C C . ALA A 1 286 ? -18.182 4.561 42.645 1.00 93.19 286 ALA A C 1
ATOM 2112 O O . ALA A 1 286 ? -18.089 3.517 43.299 1.00 93.19 286 ALA A O 1
ATOM 2113 N N . ALA A 1 287 ? -18.246 5.756 43.242 1.00 95.25 287 ALA A N 1
ATOM 2114 C CA . ALA A 1 287 ? -18.231 5.921 44.693 1.00 95.25 287 ALA A CA 1
ATOM 2115 C C . ALA A 1 287 ? -19.486 5.336 45.363 1.00 95.25 287 ALA A C 1
ATOM 2117 O O . ALA A 1 287 ? -19.424 4.863 46.501 1.00 95.25 287 ALA A O 1
ATOM 2118 N N . GLN A 1 288 ? -20.639 5.363 44.696 1.00 95.50 288 GLN A N 1
ATOM 2119 C CA . GLN A 1 288 ? -21.884 4.805 45.217 1.00 95.50 288 GLN A CA 1
ATOM 2120 C C . GLN A 1 288 ? -21.893 3.274 45.165 1.00 95.50 288 GLN A C 1
ATOM 2122 O O . GLN A 1 288 ? -22.211 2.640 46.172 1.00 95.50 288 GLN A O 1
ATOM 2127 N N . ILE A 1 289 ? -21.428 2.674 44.065 1.00 95.56 289 ILE A N 1
ATOM 2128 C CA . ILE A 1 289 ? -21.251 1.217 43.946 1.00 95.56 289 ILE A CA 1
ATOM 2129 C C . ILE A 1 289 ? -20.310 0.697 45.040 1.00 95.56 289 ILE A C 1
ATOM 2131 O O . ILE A 1 289 ? -20.625 -0.280 45.722 1.00 95.56 289 ILE A O 1
ATOM 2135 N N . TRP A 1 290 ? -19.186 1.384 45.273 1.00 94.25 290 TRP A N 1
ATOM 2136 C CA . TRP A 1 290 ? -18.237 1.012 46.325 1.00 94.25 290 TRP A CA 1
ATOM 2137 C C . TRP A 1 290 ? -18.849 1.082 47.731 1.00 94.25 290 TRP A C 1
ATOM 2139 O O . TRP A 1 290 ? -18.632 0.191 48.555 1.00 94.25 290 TRP A O 1
ATOM 2149 N N . ARG A 1 291 ? -19.647 2.122 48.010 1.00 95.44 291 ARG A N 1
ATOM 2150 C CA . ARG A 1 291 ? -20.364 2.269 49.286 1.00 95.44 291 ARG A CA 1
ATOM 2151 C C . ARG A 1 291 ? -21.382 1.150 49.497 1.00 95.44 291 ARG A C 1
ATOM 2153 O O . ARG A 1 291 ? -21.399 0.574 50.581 1.00 95.44 291 ARG A O 1
ATOM 2160 N N . ASN A 1 292 ? -22.152 0.801 48.467 1.00 95.50 292 ASN A N 1
ATOM 2161 C CA . ASN A 1 292 ? -23.150 -0.272 48.523 1.00 95.50 292 ASN A CA 1
ATOM 2162 C C . ASN A 1 292 ? -22.506 -1.651 48.726 1.00 95.50 292 ASN A C 1
ATOM 2164 O O . ASN A 1 292 ? -23.004 -2.481 49.484 1.00 95.50 292 ASN A O 1
ATOM 2168 N N . MET A 1 293 ? -21.368 -1.902 48.079 1.00 93.94 293 MET A N 1
ATOM 2169 C CA . MET A 1 293 ? -20.634 -3.153 48.262 1.00 93.94 293 MET A CA 1
ATOM 2170 C C . MET A 1 293 ? -20.054 -3.239 49.681 1.00 93.94 293 MET A C 1
ATOM 2172 O O . MET A 1 293 ? -20.166 -4.272 50.339 1.00 93.94 293 MET A O 1
ATOM 2176 N N . ARG A 1 294 ? -19.515 -2.128 50.203 1.00 93.75 294 ARG A N 1
ATOM 2177 C CA . ARG A 1 294 ? -19.016 -2.050 51.583 1.00 93.75 294 ARG A CA 1
ATOM 2178 C C . ARG A 1 294 ? -20.124 -2.241 52.618 1.00 93.75 294 ARG A C 1
ATOM 2180 O O . ARG A 1 294 ? -19.896 -2.947 53.596 1.00 93.75 294 ARG A O 1
ATOM 2187 N N . SER A 1 295 ? -21.301 -1.648 52.418 1.00 91.94 295 SER A N 1
ATOM 2188 C CA . SER A 1 295 ? -22.437 -1.843 53.325 1.00 91.94 295 SER A CA 1
ATOM 2189 C C . SER A 1 295 ? -22.968 -3.275 53.275 1.00 91.94 295 SER A C 1
ATOM 2191 O O . SER A 1 295 ? -23.290 -3.821 54.322 1.00 91.94 295 SER A O 1
ATOM 2193 N N . SER A 1 296 ? -22.967 -3.920 52.103 1.00 89.81 296 SER A N 1
ATOM 2194 C CA . SER A 1 296 ? -23.353 -5.333 51.954 1.00 89.81 296 SER A CA 1
ATOM 2195 C C . SER A 1 296 ? -22.413 -6.275 52.714 1.00 89.81 296 SER A C 1
ATOM 2197 O O . SER A 1 296 ? -22.865 -7.203 53.376 1.00 89.81 296 SER A O 1
ATOM 2199 N N . VAL A 1 297 ? -21.102 -6.015 52.673 1.00 85.44 297 VAL A N 1
ATOM 2200 C CA . VAL A 1 297 ? -20.105 -6.790 53.433 1.00 85.44 297 VAL A CA 1
ATOM 2201 C C . VAL A 1 297 ? -20.215 -6.521 54.935 1.00 85.44 297 VAL A C 1
ATOM 2203 O O . VAL A 1 297 ? -20.103 -7.449 55.730 1.00 85.44 297 VAL A O 1
ATOM 2206 N N . ALA A 1 298 ? -20.470 -5.272 55.333 1.00 83.62 298 ALA A N 1
ATOM 2207 C CA . ALA A 1 298 ? -20.673 -4.910 56.735 1.00 83.62 298 ALA A CA 1
ATOM 2208 C C . ALA A 1 298 ? -21.984 -5.473 57.316 1.00 83.62 298 ALA A C 1
ATOM 2210 O O . ALA A 1 298 ? -22.055 -5.741 58.511 1.00 83.62 298 ALA A O 1
ATOM 2211 N N . ALA A 1 299 ? -23.006 -5.661 56.476 1.00 79.06 299 ALA A N 1
ATOM 2212 C CA . ALA A 1 299 ? -24.289 -6.249 56.847 1.00 79.06 299 ALA A CA 1
ATOM 2213 C C . ALA A 1 299 ? -24.266 -7.784 56.896 1.00 79.06 299 ALA A C 1
ATOM 2215 O O . ALA A 1 299 ? -25.254 -8.381 57.320 1.00 79.06 299 ALA A O 1
ATOM 2216 N N . MET A 1 300 ? -23.167 -8.433 56.486 1.00 76.88 300 MET A N 1
ATOM 2217 C CA . MET A 1 300 ? -23.011 -9.872 56.665 1.00 76.88 300 MET A CA 1
ATOM 2218 C C . MET A 1 300 ? -22.918 -10.140 58.175 1.00 76.88 300 MET A C 1
ATOM 2220 O O . MET A 1 300 ? -21.928 -9.732 58.791 1.00 76.88 300 MET A O 1
ATOM 2224 N N . PRO A 1 301 ? -23.930 -10.772 58.802 1.00 75.44 301 PRO A N 1
ATOM 2225 C CA . PRO A 1 301 ? -23.898 -11.015 60.234 1.00 75.44 301 PRO A CA 1
ATOM 2226 C C . PRO A 1 301 ? -22.632 -11.803 60.548 1.00 75.44 301 PRO A C 1
ATOM 2228 O O . PRO A 1 301 ? -22.316 -12.780 59.858 1.00 75.44 301 PRO A O 1
ATOM 2231 N N . ALA A 1 302 ? -21.887 -11.344 61.558 1.00 69.69 302 ALA A N 1
ATOM 2232 C CA . ALA A 1 302 ? -20.732 -12.065 62.065 1.00 69.69 302 ALA A CA 1
ATOM 2233 C C . ALA A 1 302 ? -21.150 -13.525 62.237 1.00 69.69 302 ALA A C 1
ATOM 2235 O O . ALA A 1 302 ? -22.137 -13.801 62.925 1.00 69.69 302 ALA A O 1
ATOM 2236 N N . ARG A 1 303 ? -20.451 -14.441 61.547 1.00 70.56 303 ARG A N 1
ATOM 2237 C CA . ARG A 1 303 ? -20.668 -15.881 61.715 1.00 70.56 303 ARG A CA 1
ATOM 2238 C C . ARG A 1 303 ? -20.720 -16.115 63.224 1.00 70.56 303 ARG A C 1
ATOM 2240 O O . ARG A 1 303 ? -19.746 -15.727 63.877 1.00 70.56 303 ARG A O 1
ATOM 2247 N N . PRO A 1 304 ? -21.825 -16.649 63.782 1.00 69.56 304 PRO A N 1
ATOM 2248 C CA . PRO A 1 304 ? -21.878 -16.912 65.208 1.00 69.56 304 PRO A CA 1
ATOM 2249 C C . PRO A 1 304 ? -20.625 -17.708 65.539 1.00 69.56 304 PRO A C 1
ATOM 2251 O O . PRO A 1 304 ? -20.302 -18.663 64.823 1.00 69.56 304 PRO A O 1
ATOM 2254 N N . ALA A 1 305 ? -19.865 -17.219 66.525 1.00 66.38 305 ALA A N 1
ATOM 2255 C CA . ALA A 1 305 ? -18.671 -17.897 66.998 1.00 66.38 305 ALA A CA 1
ATOM 2256 C C . ALA A 1 305 ? -19.044 -19.369 67.147 1.00 66.38 305 ALA A C 1
ATOM 2258 O O . ALA A 1 305 ? -20.056 -19.669 67.788 1.00 66.38 305 ALA A O 1
ATOM 2259 N N . ALA A 1 306 ? -18.310 -20.249 66.454 1.00 67.50 306 ALA A N 1
ATOM 2260 C CA . ALA A 1 306 ? -18.563 -21.679 66.524 1.00 67.50 306 ALA A CA 1
ATOM 2261 C C . ALA A 1 306 ? -18.736 -22.024 68.008 1.00 67.50 306 ALA A C 1
ATOM 2263 O O . ALA A 1 306 ? -17.879 -21.602 68.797 1.00 67.50 306 ALA A O 1
ATOM 2264 N N . PRO A 1 307 ? -19.856 -22.655 68.412 1.00 68.06 307 PRO A N 1
ATOM 2265 C CA . PRO A 1 307 ? -20.084 -22.949 69.814 1.00 68.06 307 PRO A CA 1
ATOM 2266 C C . PRO A 1 307 ? -18.833 -23.651 70.332 1.00 68.06 307 PRO A C 1
ATOM 2268 O O . PRO A 1 307 ? -18.360 -24.604 69.706 1.00 68.06 307 PRO A O 1
ATOM 2271 N N . ALA A 1 308 ? -18.248 -23.105 71.406 1.00 66.75 308 ALA A N 1
ATOM 2272 C CA . ALA A 1 308 ? -17.096 -23.705 72.067 1.00 66.75 308 ALA A CA 1
ATOM 2273 C C . ALA A 1 308 ? -17.381 -25.203 72.228 1.00 66.75 308 ALA A C 1
ATOM 2275 O O . ALA A 1 308 ? -18.532 -25.524 72.537 1.00 66.75 308 ALA A O 1
ATOM 2276 N N . PRO A 1 309 ? -16.406 -26.099 71.983 1.00 63.31 309 PRO A N 1
ATOM 2277 C CA . PRO A 1 309 ? -16.650 -27.534 71.982 1.00 63.31 309 PRO A CA 1
ATOM 2278 C C . PRO A 1 309 ? -17.287 -27.927 73.316 1.00 63.31 309 PRO A C 1
ATOM 2280 O O . PRO A 1 309 ? -16.627 -28.021 74.349 1.00 63.31 309 PRO A O 1
ATOM 2283 N N . SER A 1 310 ? -18.611 -28.080 73.309 1.00 60.41 310 SER A N 1
ATOM 2284 C CA . SER A 1 310 ? -19.353 -28.610 74.436 1.00 60.41 310 SER A CA 1
ATOM 2285 C C . SER A 1 310 ? -18.895 -30.048 74.596 1.00 60.41 310 SER A C 1
ATOM 2287 O O . SER A 1 310 ? -18.728 -30.738 73.592 1.00 60.41 310 SER A O 1
ATOM 2289 N N . GLN A 1 311 ? -18.702 -30.473 75.842 1.00 57.25 311 GLN A N 1
ATOM 2290 C CA . GLN A 1 311 ? -18.068 -31.711 76.324 1.00 57.25 311 GLN A CA 1
ATOM 2291 C C . GLN A 1 311 ? -18.671 -33.045 75.807 1.00 57.25 311 GLN A C 1
ATOM 2293 O O . GLN A 1 311 ? -18.414 -34.108 76.364 1.00 57.25 311 GLN A O 1
ATOM 2298 N N . ALA A 1 312 ? -19.446 -33.021 74.724 1.00 53.44 312 ALA A N 1
ATOM 2299 C CA . ALA A 1 312 ? -20.032 -34.164 74.042 1.00 53.44 312 ALA A CA 1
ATOM 2300 C C . ALA A 1 312 ? -19.000 -35.124 73.414 1.00 53.44 312 ALA A C 1
ATOM 2302 O O . ALA A 1 312 ? -19.344 -36.276 73.164 1.00 53.44 312 ALA A O 1
ATOM 2303 N N . GLU A 1 313 ? -17.733 -34.730 73.223 1.00 53.34 313 GLU A N 1
ATOM 2304 C CA . GLU A 1 313 ? -16.690 -35.688 72.810 1.00 53.34 313 GLU A CA 1
ATOM 2305 C C . GLU A 1 313 ? -16.282 -36.664 73.926 1.00 53.34 313 GLU A C 1
ATOM 2307 O O . GLU A 1 313 ? -15.762 -37.741 73.637 1.00 53.34 313 GLU A O 1
ATOM 2312 N N . HIS A 1 314 ? -16.566 -36.362 75.199 1.00 53.38 314 HIS A N 1
ATOM 2313 C CA . HIS A 1 314 ? -16.132 -37.223 76.302 1.00 53.38 314 HIS A CA 1
ATOM 2314 C C . HIS A 1 314 ? -17.036 -38.447 76.531 1.00 53.38 314 HIS A C 1
ATOM 2316 O O . HIS A 1 314 ? -16.634 -39.375 77.232 1.00 53.38 314 HIS A O 1
ATOM 2322 N N . PHE A 1 315 ? -18.233 -38.472 75.929 1.00 53.88 315 PHE A N 1
ATOM 2323 C CA . PHE A 1 315 ? -19.218 -39.549 76.106 1.00 53.88 315 PHE A CA 1
ATOM 2324 C C . PHE A 1 315 ? -19.317 -40.516 74.916 1.00 53.88 315 PHE A C 1
ATOM 2326 O O . PHE A 1 315 ? -19.890 -41.593 75.063 1.00 53.88 315 PHE A O 1
ATOM 2333 N N . LEU A 1 316 ? -18.748 -40.175 73.752 1.00 56.28 316 LEU A N 1
ATOM 2334 C CA . LEU A 1 316 ? -18.766 -41.051 72.570 1.00 56.28 316 LEU A CA 1
ATOM 2335 C C . LEU A 1 316 ? -17.530 -41.944 72.421 1.00 56.28 316 LEU A C 1
ATOM 2337 O O . LEU A 1 316 ? -17.555 -42.870 71.615 1.00 56.28 316 LEU A O 1
ATOM 2341 N N . ASN A 1 317 ? -16.480 -41.752 73.224 1.00 60.28 317 ASN A N 1
ATOM 2342 C CA . ASN A 1 317 ? -15.353 -42.687 73.265 1.00 60.28 317 ASN A CA 1
ATOM 2343 C C . ASN A 1 317 ? -15.599 -43.801 74.295 1.00 60.28 317 ASN A C 1
ATOM 2345 O O . ASN A 1 317 ? -14.790 -44.057 75.184 1.00 60.28 317 ASN A O 1
ATOM 2349 N N . GLY A 1 318 ? -16.749 -44.465 74.172 1.00 58.38 318 GLY A N 1
ATOM 2350 C CA . GLY A 1 318 ? -17.025 -45.746 74.809 1.00 58.38 318 GLY A CA 1
ATOM 2351 C C . GLY A 1 318 ? -16.251 -46.853 74.101 1.00 58.38 318 GLY A C 1
ATOM 2352 O O . GLY A 1 318 ? -16.843 -47.705 73.446 1.00 58.38 318 GLY A O 1
ATOM 2353 N N . ARG A 1 319 ? -14.918 -46.832 74.198 1.00 63.56 319 ARG A N 1
ATOM 2354 C CA . ARG A 1 319 ? -14.126 -48.036 73.950 1.00 63.56 319 ARG A CA 1
ATOM 2355 C C . ARG A 1 319 ? -14.006 -48.791 75.271 1.00 63.56 319 ARG A C 1
ATOM 2357 O O . ARG A 1 319 ? -13.563 -48.188 76.250 1.00 63.56 319 ARG A O 1
ATOM 2364 N N . PRO A 1 320 ? -14.407 -50.073 75.344 1.00 55.03 320 PRO A N 1
ATOM 2365 C CA . PRO A 1 320 ? -14.095 -50.877 76.510 1.00 55.03 320 PRO A CA 1
ATOM 2366 C C . PRO A 1 320 ? -12.572 -50.923 76.628 1.00 55.03 320 PRO A C 1
ATOM 2368 O O . PRO A 1 320 ? -11.874 -51.279 75.679 1.00 55.03 320 PRO A O 1
ATOM 2371 N N . VAL A 1 321 ? -12.054 -50.501 77.778 1.00 62.56 321 VAL A N 1
ATOM 2372 C CA . VAL A 1 321 ? -10.666 -50.763 78.145 1.00 62.56 321 VAL A CA 1
ATOM 2373 C C . VAL A 1 321 ? -10.575 -52.274 78.308 1.00 62.56 321 VAL A C 1
ATOM 2375 O O . VAL A 1 321 ? -11.050 -52.820 79.304 1.00 62.56 321 VAL A O 1
ATOM 2378 N N . GLU A 1 322 ? -10.044 -52.950 77.289 1.00 58.75 322 GLU A N 1
ATOM 2379 C CA . GLU A 1 322 ? -9.613 -54.339 77.387 1.00 58.75 322 GLU A CA 1
ATOM 2380 C C . GLU A 1 322 ? -8.637 -54.411 78.559 1.00 58.75 322 GLU A C 1
ATOM 2382 O O . GLU A 1 322 ? -7.535 -53.861 78.532 1.00 58.75 322 GLU A O 1
ATOM 2387 N N . ARG A 1 323 ? -9.101 -55.008 79.654 1.00 52.00 323 ARG A N 1
ATOM 2388 C CA . ARG A 1 323 ? -8.275 -55.290 80.812 1.00 52.00 323 ARG A CA 1
ATOM 2389 C C . ARG A 1 323 ? -7.468 -56.525 80.428 1.00 52.00 323 ARG A C 1
ATOM 2391 O O . ARG A 1 323 ? -7.966 -57.638 80.546 1.00 52.00 323 ARG A O 1
ATOM 2398 N N . THR A 1 324 ? -6.266 -56.329 79.896 1.00 56.19 324 THR A N 1
ATOM 2399 C CA . THR A 1 324 ? -5.330 -57.429 79.664 1.00 56.19 324 THR A CA 1
ATOM 2400 C C . THR A 1 324 ? -4.959 -58.003 81.030 1.00 56.19 324 THR A C 1
ATOM 2402 O O . THR A 1 324 ? -4.182 -57.409 81.776 1.00 56.19 324 THR A O 1
ATOM 2405 N N . GLU A 1 325 ? -5.587 -59.116 81.403 1.00 57.66 325 GLU A N 1
ATOM 2406 C CA . GLU A 1 325 ? -5.121 -59.967 82.492 1.00 57.66 325 GLU A CA 1
ATOM 2407 C C . GLU A 1 325 ? -3.709 -60.449 82.139 1.00 57.66 325 GLU A C 1
ATOM 2409 O O . GLU A 1 325 ? -3.522 -61.228 81.206 1.00 57.66 325 GLU A O 1
ATOM 2414 N N . GLU A 1 326 ? -2.704 -59.961 82.869 1.00 59.94 326 GLU A N 1
ATOM 2415 C CA . GLU A 1 326 ? -1.391 -60.600 82.929 1.00 59.94 326 GLU A CA 1
ATOM 2416 C C . GLU A 1 326 ? -1.460 -61.756 83.939 1.00 59.94 326 GLU A C 1
ATOM 2418 O O . GLU A 1 326 ? -1.687 -61.515 85.132 1.00 59.94 326 GLU A O 1
ATOM 2423 N N . PRO A 1 327 ? -1.246 -63.015 83.519 1.00 61.69 327 PRO A N 1
ATOM 2424 C CA . PRO A 1 327 ? -1.152 -64.120 84.444 1.00 61.69 327 PRO A CA 1
ATOM 2425 C C . PRO A 1 327 ? 0.296 -64.265 84.920 1.00 61.69 327 PRO A C 1
ATOM 2427 O O . PRO A 1 327 ? 1.184 -64.678 84.181 1.00 61.69 327 PRO A O 1
ATOM 2430 N N . GLY A 1 328 ? 0.498 -64.014 86.210 1.00 56.72 328 GLY A N 1
ATOM 2431 C CA . GLY A 1 328 ? 1.472 -64.746 87.011 1.00 56.72 328 GLY A CA 1
ATOM 2432 C C . GLY A 1 328 ? 2.941 -64.338 86.883 1.00 56.72 328 GLY A C 1
ATOM 2433 O O . GLY A 1 328 ? 3.666 -64.756 85.983 1.00 56.72 328 GLY A O 1
ATOM 2434 N N . ARG A 1 329 ? 3.462 -63.749 87.963 1.00 55.91 329 ARG A N 1
ATOM 2435 C CA . ARG A 1 329 ? 4.784 -64.145 88.453 1.00 55.91 329 ARG A CA 1
ATOM 2436 C C . ARG A 1 329 ? 4.834 -64.141 89.976 1.00 55.91 329 ARG A C 1
ATOM 2438 O O . ARG A 1 329 ? 5.032 -63.130 90.636 1.00 55.91 329 ARG A O 1
ATOM 2445 N N . ILE A 1 330 ? 4.639 -65.348 90.490 1.00 61.09 330 ILE A N 1
ATOM 2446 C CA . ILE A 1 330 ? 5.093 -65.852 91.785 1.00 61.09 330 ILE A CA 1
ATOM 2447 C C . ILE A 1 330 ? 6.619 -65.650 91.891 1.00 61.09 330 ILE A C 1
ATOM 2449 O O . ILE A 1 330 ? 7.298 -65.687 90.866 1.00 61.09 330 ILE A O 1
ATOM 2453 N N . LEU A 1 331 ? 7.130 -65.596 93.134 1.00 57.22 331 LEU A N 1
ATOM 2454 C CA . LEU A 1 331 ? 8.540 -65.629 93.594 1.00 57.22 331 LEU A CA 1
ATOM 2455 C C . LEU A 1 331 ? 9.076 -64.221 93.913 1.00 57.22 331 LEU A C 1
ATOM 2457 O O . LEU A 1 331 ? 9.044 -63.350 93.062 1.00 57.22 331 LEU A O 1
ATOM 2461 N N . ARG A 1 332 ? 9.646 -63.909 95.082 1.00 50.75 332 ARG A N 1
ATOM 2462 C CA . ARG A 1 332 ? 10.211 -64.696 96.192 1.00 50.75 332 ARG A CA 1
ATOM 2463 C C . ARG A 1 332 ? 10.556 -63.688 97.312 1.00 50.75 332 ARG A C 1
ATOM 2465 O O . ARG A 1 332 ? 10.984 -62.599 96.963 1.00 50.75 332 ARG A O 1
ATOM 2472 N N . ARG A 1 333 ? 10.421 -64.097 98.589 1.00 54.16 333 ARG A N 1
ATOM 2473 C CA . ARG A 1 333 ? 11.452 -64.072 99.672 1.00 54.16 333 ARG A CA 1
ATOM 2474 C C . ARG A 1 333 ? 12.418 -62.868 99.712 1.00 54.16 333 ARG A C 1
ATOM 2476 O O . ARG A 1 333 ? 13.026 -62.554 98.704 1.00 54.16 333 ARG A O 1
ATOM 2483 N N . ALA A 1 334 ? 12.804 -62.313 100.851 1.00 51.16 334 ALA A N 1
ATOM 2484 C CA . ALA A 1 334 ? 12.714 -62.673 102.264 1.00 51.16 334 ALA A CA 1
ATOM 2485 C C . ALA A 1 334 ? 13.190 -61.446 103.062 1.00 51.16 334 ALA A C 1
ATOM 2487 O O . ALA A 1 334 ? 13.837 -60.575 102.434 1.00 51.16 334 ALA A O 1
#